Protein AF-A0A953BVZ8-F1 (afdb_monomer)

Secondary structure (DSSP, 8-state):
---HHHHHHHH-S-HHHHHHHHHHHHHHHHHHHHHTT-S-THHHHHHHHHHHHHHHHHHHHHHHHHHHH-SSSPPTT--HHHHHHHHTSPP-SSHHHHHHHHHHTTTTTT-HHHHHHHHHHHHHHGGGSTT-TT-PSP-SHHHHS-HHHHHHHHHHHHHHHHHHHHHS--GGGTTTSPPPPGGG---GGGG-

Structure (mmCIF, N/CA/C/O backbone):
data_AF-A0A953BVZ8-F1
#
_entry.id   AF-A0A953BVZ8-F1
#
loop_
_atom_site.group_PDB
_atom_site.id
_atom_site.type_symbol
_atom_site.label_atom_id
_atom_site.label_alt_id
_atom_site.label_comp_id
_atom_site.label_asym_id
_atom_site.label_entity_id
_atom_site.label_seq_id
_atom_site.pdbx_PDB_ins_code
_atom_site.Cartn_x
_atom_site.Cartn_y
_atom_site.Cartn_z
_atom_site.occupancy
_atom_site.B_iso_or_equiv
_atom_site.auth_seq_id
_atom_site.auth_comp_id
_atom_site.auth_asym_id
_atom_site.auth_atom_id
_atom_site.pdbx_PDB_model_num
ATOM 1 N N . MET A 1 1 ? 10.481 19.816 0.528 1.00 59.91 1 MET A N 1
ATOM 2 C CA . MET A 1 1 ? 9.780 18.628 0.003 1.00 59.91 1 MET A CA 1
ATOM 3 C C . MET A 1 1 ? 9.466 17.761 1.208 1.00 59.91 1 MET A C 1
ATOM 5 O O . MET A 1 1 ? 10.375 17.563 2.003 1.00 59.91 1 MET A O 1
ATOM 9 N N . THR A 1 2 ? 8.205 17.387 1.419 1.00 76.12 2 THR A N 1
ATOM 10 C CA . THR A 1 2 ? 7.793 16.588 2.586 1.00 76.12 2 THR A CA 1
ATOM 11 C C . THR A 1 2 ? 8.310 15.160 2.430 1.00 76.12 2 THR A C 1
ATOM 13 O O . THR A 1 2 ? 8.224 14.610 1.331 1.00 76.12 2 THR A O 1
ATOM 16 N N . ALA A 1 3 ? 8.874 14.574 3.486 1.00 91.12 3 ALA A N 1
ATOM 17 C CA . ALA A 1 3 ? 9.395 13.211 3.438 1.00 91.12 3 ALA A CA 1
ATOM 18 C C . ALA A 1 3 ? 8.278 12.199 3.721 1.00 91.12 3 ALA A C 1
ATOM 20 O O . ALA A 1 3 ? 7.310 12.503 4.414 1.00 91.12 3 ALA A O 1
ATOM 21 N N . PHE A 1 4 ? 8.417 10.967 3.228 1.00 94.75 4 PHE A N 1
ATOM 22 C CA . PHE A 1 4 ? 7.456 9.896 3.525 1.00 94.75 4 PHE A CA 1
ATOM 23 C C . PHE A 1 4 ? 7.358 9.611 5.029 1.00 94.75 4 PHE A C 1
ATOM 25 O O . PHE A 1 4 ? 6.263 9.406 5.554 1.00 94.75 4 PHE A O 1
ATOM 32 N N . GLU A 1 5 ? 8.490 9.720 5.728 1.00 93.94 5 GLU A N 1
ATOM 33 C CA . GLU A 1 5 ? 8.587 9.588 7.183 1.00 93.94 5 GLU A CA 1
ATOM 34 C C . GLU A 1 5 ? 7.658 10.547 7.937 1.00 93.94 5 GLU A C 1
ATOM 36 O O . GLU A 1 5 ? 7.210 10.241 9.039 1.00 93.94 5 GLU A O 1
ATOM 41 N N . ASP A 1 6 ? 7.360 11.720 7.369 1.00 92.00 6 ASP A N 1
ATOM 42 C CA . ASP A 1 6 ? 6.465 12.690 8.003 1.00 92.00 6 ASP A CA 1
ATOM 43 C C . ASP A 1 6 ? 5.025 12.161 8.060 1.00 92.00 6 ASP A C 1
ATOM 45 O O . ASP A 1 6 ? 4.305 12.463 9.007 1.00 92.00 6 ASP A O 1
ATOM 49 N N . TYR A 1 7 ? 4.621 11.325 7.096 1.00 93.75 7 TYR A N 1
ATOM 50 C CA . TYR A 1 7 ? 3.304 10.682 7.055 1.00 93.75 7 TYR A CA 1
ATOM 51 C C . TYR A 1 7 ? 3.277 9.385 7.857 1.00 93.75 7 TYR A C 1
ATOM 53 O O . TYR A 1 7 ? 2.341 9.152 8.618 1.00 93.75 7 TYR A O 1
ATOM 61 N N . SER A 1 8 ? 4.302 8.536 7.723 1.00 94.19 8 SER A N 1
ATOM 62 C CA . SER A 1 8 ? 4.357 7.264 8.454 1.00 94.19 8 SER A CA 1
ATOM 63 C C . SER A 1 8 ? 4.373 7.487 9.967 1.00 94.19 8 SER A C 1
ATOM 65 O O . SER A 1 8 ? 3.739 6.735 10.707 1.00 94.19 8 SER A O 1
ATOM 67 N N . LYS A 1 9 ? 5.008 8.573 10.431 1.00 92.12 9 LYS A N 1
ATOM 68 C CA . LYS A 1 9 ? 4.937 9.024 11.822 1.00 92.12 9 LYS A CA 1
ATOM 69 C C . LYS A 1 9 ? 3.487 9.141 12.287 1.00 92.12 9 LYS A C 1
ATOM 71 O O . LYS A 1 9 ? 3.209 8.580 13.339 1.00 92.12 9 LYS A O 1
ATOM 76 N N . VAL A 1 10 ? 2.609 9.789 11.516 1.00 91.31 10 VAL A N 1
ATOM 77 C CA . VAL A 1 10 ? 1.213 10.111 11.887 1.00 91.31 10 VAL A CA 1
ATOM 78 C C . VAL A 1 10 ? 0.366 8.873 12.186 1.00 91.31 10 VAL A C 1
ATOM 80 O O . VAL A 1 10 ? -0.510 8.925 13.047 1.00 91.31 10 VAL A O 1
ATOM 83 N N . ILE A 1 11 ? 0.600 7.774 11.466 1.00 91.25 11 ILE A N 1
ATOM 84 C CA . ILE A 1 11 ? -0.336 6.637 11.412 1.00 91.25 11 ILE A CA 1
ATOM 85 C C . ILE A 1 11 ? 0.232 5.316 11.923 1.00 91.25 11 ILE A C 1
ATOM 87 O O . ILE A 1 11 ? -0.536 4.378 12.091 1.00 91.25 11 ILE A O 1
ATOM 91 N N . PHE A 1 12 ? 1.544 5.197 12.144 1.00 92.94 12 PHE A N 1
ATOM 92 C CA . PHE A 1 12 ? 2.114 3.979 12.723 1.00 92.94 12 PHE A CA 1
ATOM 93 C C . PHE A 1 12 ? 2.213 4.084 14.243 1.00 92.94 12 PHE A C 1
ATOM 95 O O . PHE A 1 12 ? 2.804 5.015 14.805 1.00 92.94 12 PHE A O 1
ATOM 102 N N . TRP A 1 13 ? 1.688 3.070 14.922 1.00 90.25 13 TRP A N 1
ATOM 103 C CA . TRP A 1 13 ? 1.775 2.962 16.374 1.00 90.25 13 TRP A CA 1
ATOM 104 C C . TRP A 1 13 ? 2.996 2.169 16.832 1.00 90.25 13 TRP A C 1
ATOM 106 O O . TRP A 1 13 ? 3.553 2.479 17.885 1.00 90.25 13 TRP A O 1
ATOM 116 N N . ASP A 1 14 ? 3.452 1.190 16.051 1.00 92.81 14 ASP A N 1
ATOM 117 C CA . ASP A 1 14 ? 4.711 0.495 16.315 1.00 92.81 14 ASP A CA 1
ATOM 118 C C . ASP A 1 14 ? 5.881 1.217 15.633 1.00 92.81 14 ASP A C 1
ATOM 120 O O . ASP A 1 14 ? 6.024 1.218 14.407 1.00 92.81 14 ASP A O 1
ATOM 124 N N . TYR A 1 15 ? 6.747 1.818 16.452 1.00 92.00 15 TYR A N 1
ATOM 125 C CA . TYR A 1 15 ? 7.906 2.575 15.979 1.00 92.00 15 TYR A CA 1
ATOM 126 C C . TYR A 1 15 ? 8.855 1.738 15.116 1.00 92.00 15 TYR A C 1
ATOM 128 O O . TYR A 1 15 ? 9.379 2.242 14.126 1.00 92.00 15 TYR A O 1
ATOM 136 N N . LYS A 1 16 ? 9.061 0.455 15.439 1.00 95.94 16 LYS A N 1
ATOM 137 C CA . LYS A 1 16 ? 10.000 -0.372 14.680 1.00 95.94 16 LYS A CA 1
ATOM 138 C C . LYS A 1 16 ? 9.419 -0.787 13.330 1.00 95.94 16 LYS A C 1
ATOM 140 O O . LYS A 1 16 ? 10.154 -0.836 12.342 1.00 95.94 16 LYS A O 1
ATOM 145 N N . ARG A 1 17 ? 8.113 -1.068 13.269 1.00 95.94 17 ARG A N 1
ATOM 146 C CA . ARG A 1 17 ? 7.408 -1.302 11.997 1.00 95.94 17 ARG A CA 1
ATOM 147 C C . ARG A 1 17 ? 7.458 -0.066 11.114 1.00 95.94 17 ARG A C 1
ATOM 149 O O . ARG A 1 17 ? 7.784 -0.210 9.940 1.00 95.94 17 ARG A O 1
ATOM 156 N N . ARG A 1 18 ? 7.230 1.120 11.686 1.00 96.44 18 ARG A N 1
ATOM 157 C CA . ARG A 1 18 ? 7.377 2.394 10.974 1.00 96.44 18 ARG A CA 1
ATOM 158 C C . ARG A 1 18 ? 8.764 2.529 10.348 1.00 96.44 18 ARG A C 1
ATOM 160 O O . ARG A 1 18 ? 8.854 2.698 9.141 1.00 96.44 18 ARG A O 1
ATOM 167 N N . ASP A 1 19 ? 9.831 2.362 11.132 1.00 97.69 19 ASP A N 1
ATOM 168 C CA . ASP A 1 19 ? 11.204 2.501 10.623 1.00 97.69 19 ASP A CA 1
ATOM 169 C C . ASP A 1 19 ? 11.496 1.514 9.474 1.00 97.69 19 ASP A C 1
ATOM 171 O O . ASP A 1 19 ? 12.166 1.849 8.496 1.00 97.69 19 ASP A O 1
ATOM 175 N N . ASN A 1 20 ? 10.971 0.285 9.561 1.00 98.44 20 ASN A N 1
ATOM 176 C CA . ASN A 1 20 ? 11.097 -0.697 8.483 1.00 98.44 20 ASN A CA 1
ATOM 177 C C . ASN A 1 20 ? 10.304 -0.281 7.230 1.00 98.44 20 ASN A C 1
ATOM 179 O O . ASN A 1 20 ? 10.765 -0.514 6.113 1.00 98.44 20 ASN A O 1
ATOM 183 N N . VAL A 1 21 ? 9.122 0.313 7.397 1.00 98.44 21 VAL A N 1
ATOM 184 C CA . VAL A 1 21 ? 8.299 0.842 6.300 1.00 98.44 21 VAL A CA 1
ATOM 185 C C . VAL A 1 21 ? 8.990 2.025 5.619 1.00 98.44 21 VAL A C 1
ATOM 187 O O . VAL A 1 21 ? 9.083 2.031 4.393 1.00 98.44 21 VAL A O 1
ATOM 190 N N . ASP A 1 22 ? 9.567 2.947 6.387 1.00 98.25 22 ASP A N 1
ATOM 191 C CA . ASP A 1 22 ? 10.332 4.089 5.872 1.00 98.25 22 ASP A CA 1
ATOM 192 C C . ASP A 1 22 ? 11.558 3.632 5.069 1.00 98.25 22 ASP A C 1
ATOM 194 O O . ASP A 1 22 ? 11.786 4.082 3.944 1.00 98.25 22 ASP A O 1
ATOM 198 N N . TYR A 1 23 ? 12.305 2.654 5.593 1.00 98.44 23 TYR A N 1
ATOM 199 C CA . TYR A 1 23 ? 13.431 2.046 4.883 1.00 98.44 23 TYR A CA 1
ATOM 200 C C . TYR A 1 23 ? 13.007 1.405 3.550 1.00 98.44 23 TYR A C 1
ATOM 202 O O . TYR A 1 23 ? 13.654 1.601 2.521 1.00 98.44 23 TYR A O 1
ATOM 210 N N . ASN A 1 24 ? 11.895 0.666 3.540 1.00 98.69 24 ASN A N 1
ATOM 211 C CA . ASN A 1 24 ? 11.367 0.052 2.319 1.00 98.69 24 ASN A CA 1
ATOM 212 C C . ASN A 1 24 ? 10.874 1.097 1.308 1.00 98.69 24 ASN A C 1
ATOM 214 O O . ASN A 1 24 ? 11.085 0.936 0.104 1.00 98.69 24 ASN A O 1
ATOM 218 N N . PHE A 1 25 ? 10.281 2.197 1.774 1.00 98.56 25 PHE A N 1
ATOM 219 C CA . PHE A 1 25 ? 9.922 3.313 0.904 1.00 98.56 25 PHE A CA 1
ATOM 220 C C . PHE A 1 25 ? 11.163 3.964 0.284 1.00 98.56 25 PHE A C 1
ATOM 222 O O . PHE A 1 25 ? 11.189 4.214 -0.920 1.00 98.56 25 PHE A O 1
ATOM 229 N N . LYS A 1 26 ? 12.245 4.130 1.057 1.00 98.44 26 LYS A N 1
ATOM 230 C CA . LYS A 1 26 ? 13.531 4.610 0.531 1.00 98.44 26 LYS A CA 1
ATOM 231 C C . LYS A 1 26 ? 14.073 3.711 -0.582 1.00 98.44 26 LYS A C 1
ATOM 233 O O . LYS A 1 26 ? 14.590 4.218 -1.576 1.00 98.44 26 LYS A O 1
ATOM 238 N N . ILE A 1 27 ? 13.932 2.389 -0.454 1.00 98.44 27 ILE A N 1
ATOM 239 C CA . ILE A 1 27 ? 14.314 1.446 -1.517 1.00 98.44 27 ILE A CA 1
ATOM 240 C C . ILE A 1 27 ? 13.500 1.706 -2.795 1.00 98.44 27 ILE A C 1
ATOM 242 O O . ILE A 1 27 ? 14.080 1.736 -3.881 1.00 98.44 27 ILE A O 1
ATOM 246 N N . ILE A 1 28 ? 12.190 1.959 -2.687 1.00 98.25 28 ILE A N 1
ATOM 247 C CA . ILE A 1 28 ? 11.345 2.329 -3.838 1.00 98.25 28 ILE A CA 1
ATOM 248 C C . ILE A 1 28 ? 11.848 3.618 -4.498 1.00 98.25 28 ILE A C 1
ATOM 250 O O . ILE A 1 28 ? 12.010 3.645 -5.718 1.00 98.25 28 ILE A O 1
ATOM 254 N N . GLU A 1 29 ? 12.135 4.662 -3.716 1.00 97.50 29 GLU A N 1
ATOM 255 C CA . GLU A 1 29 ? 12.665 5.927 -4.241 1.00 97.50 29 GLU A CA 1
ATOM 256 C C . GLU A 1 29 ? 13.978 5.720 -5.006 1.00 97.50 29 GLU A C 1
ATOM 258 O O . GLU A 1 29 ? 14.134 6.221 -6.120 1.00 97.50 29 GLU A O 1
ATOM 263 N N . VAL A 1 30 ? 14.910 4.950 -4.432 1.00 97.12 30 VAL A N 1
ATOM 264 C CA . VAL A 1 30 ? 16.203 4.646 -5.060 1.00 97.12 30 VAL A CA 1
ATOM 265 C C . VAL A 1 30 ? 16.007 3.858 -6.352 1.00 97.12 30 VAL A C 1
ATOM 267 O O . VAL A 1 30 ? 16.608 4.202 -7.368 1.00 97.12 30 VAL A O 1
ATOM 270 N N . MET A 1 31 ? 15.160 2.827 -6.353 1.00 97.44 31 MET A N 1
ATOM 271 C CA . MET A 1 31 ? 14.872 2.050 -7.560 1.00 97.44 31 MET A CA 1
ATOM 272 C C . MET A 1 31 ? 14.290 2.930 -8.667 1.00 97.44 31 MET A C 1
ATOM 274 O O . MET A 1 31 ? 14.773 2.880 -9.795 1.00 97.44 31 MET A O 1
ATOM 278 N N . ILE A 1 32 ? 13.308 3.775 -8.345 1.00 96.69 32 ILE A N 1
ATOM 279 C CA . ILE A 1 32 ? 12.665 4.647 -9.331 1.00 96.69 32 ILE A CA 1
ATOM 280 C C . ILE A 1 32 ? 13.634 5.688 -9.893 1.00 96.69 32 ILE A C 1
ATOM 282 O O . ILE A 1 32 ? 13.664 5.891 -11.105 1.00 96.69 32 ILE A O 1
ATOM 286 N N . ALA A 1 33 ? 14.477 6.292 -9.054 1.00 95.06 33 ALA A N 1
ATOM 287 C CA . ALA A 1 33 ? 15.477 7.256 -9.511 1.00 95.06 33 ALA A CA 1
ATOM 288 C C . ALA A 1 33 ? 16.471 6.659 -10.529 1.00 95.06 33 ALA A C 1
ATOM 290 O O . ALA A 1 33 ? 16.999 7.385 -11.367 1.00 95.06 33 ALA A O 1
ATOM 291 N N . ASN A 1 34 ? 16.706 5.343 -10.483 1.00 95.19 34 ASN A N 1
ATOM 292 C CA . ASN A 1 34 ? 17.643 4.651 -11.370 1.00 95.19 34 ASN A CA 1
ATOM 293 C C . ASN A 1 34 ? 16.990 4.045 -12.627 1.00 95.19 34 ASN A C 1
ATOM 295 O O . ASN A 1 34 ? 17.710 3.592 -13.516 1.00 95.19 34 ASN A O 1
ATOM 299 N N . ILE A 1 35 ? 15.656 4.069 -12.754 1.00 94.81 35 ILE A N 1
ATOM 300 C CA . ILE A 1 35 ? 14.945 3.481 -13.905 1.00 94.81 35 ILE A CA 1
ATOM 301 C C . ILE A 1 35 ? 15.327 4.150 -15.233 1.00 94.81 35 ILE A C 1
ATOM 303 O O . ILE A 1 35 ? 15.477 3.464 -16.240 1.00 94.81 35 ILE A O 1
ATOM 307 N N . HIS A 1 36 ? 15.527 5.470 -15.250 1.00 87.25 36 HIS A N 1
ATOM 308 C CA . HIS A 1 36 ? 15.863 6.205 -16.481 1.00 87.25 36 HIS A CA 1
ATOM 309 C C . HIS A 1 36 ? 17.308 5.982 -16.956 1.00 87.25 36 HIS A C 1
ATOM 311 O O . HIS A 1 36 ? 17.635 6.301 -18.094 1.00 87.25 36 HIS A O 1
ATOM 317 N N . GLY A 1 37 ? 18.178 5.443 -16.095 1.00 88.75 37 GLY A N 1
ATOM 318 C CA . GLY A 1 37 ? 19.587 5.180 -16.403 1.00 88.75 37 GLY A CA 1
ATOM 319 C C . GLY A 1 37 ? 19.872 3.769 -16.922 1.00 88.75 37 GLY A C 1
ATOM 320 O O . GLY A 1 37 ? 21.025 3.459 -17.215 1.00 88.75 37 GLY A O 1
ATOM 321 N N . THR A 1 38 ? 18.858 2.906 -17.017 1.00 92.69 38 THR A N 1
ATOM 322 C CA . THR A 1 38 ? 19.005 1.511 -17.454 1.00 92.69 38 THR A CA 1
ATOM 323 C C . THR A 1 38 ? 18.386 1.276 -18.831 1.00 92.69 38 THR A C 1
ATOM 325 O O . THR A 1 38 ? 17.385 1.890 -19.194 1.00 92.69 38 THR A O 1
ATOM 328 N N . SER A 1 39 ? 18.953 0.340 -19.595 1.00 94.38 39 SER A N 1
ATOM 329 C CA . SER A 1 39 ? 18.343 -0.176 -20.827 1.00 94.38 39 SER A CA 1
ATOM 330 C C . SER A 1 39 ? 17.192 -1.153 -20.567 1.00 94.38 39 SER A C 1
ATOM 332 O O . SER A 1 39 ? 16.470 -1.499 -21.496 1.00 94.38 39 SER A O 1
ATOM 334 N N . GLU A 1 40 ? 17.023 -1.617 -19.324 1.00 94.50 40 GLU A N 1
ATOM 335 C CA . GLU A 1 40 ? 16.057 -2.659 -18.957 1.00 94.50 40 GLU A CA 1
ATOM 336 C C . GLU A 1 40 ? 15.186 -2.246 -17.749 1.00 94.50 40 GLU A C 1
ATOM 338 O O . GLU A 1 40 ? 15.215 -2.883 -16.688 1.00 94.50 40 GLU A O 1
ATOM 343 N N . PRO A 1 41 ? 14.392 -1.165 -17.872 1.00 94.75 41 PRO A N 1
ATOM 344 C CA . PRO A 1 41 ? 13.584 -0.628 -16.774 1.00 94.75 41 PRO A CA 1
ATOM 345 C C . PRO A 1 41 ? 12.519 -1.609 -16.258 1.00 94.75 41 PRO A C 1
ATOM 347 O O . PRO A 1 41 ? 12.122 -1.539 -15.093 1.00 94.75 41 PRO A O 1
ATOM 350 N N . GLN A 1 42 ? 12.085 -2.562 -17.089 1.00 94.62 42 GLN A N 1
ATOM 351 C CA . GLN A 1 42 ? 11.059 -3.549 -16.752 1.00 94.62 42 GLN A CA 1
ATOM 352 C C . GLN A 1 42 ? 11.404 -4.421 -15.538 1.00 94.62 42 GLN A C 1
ATOM 354 O O . GLN A 1 42 ? 10.506 -4.856 -14.816 1.00 94.62 42 GLN A O 1
ATOM 359 N N . TYR A 1 43 ? 12.691 -4.640 -15.256 1.00 95.44 43 TYR A N 1
ATOM 360 C CA . TYR A 1 43 ? 13.112 -5.477 -14.130 1.00 95.44 43 TYR A CA 1
ATOM 361 C C . TYR A 1 43 ? 12.991 -4.791 -12.767 1.00 95.44 43 TYR A C 1
ATOM 363 O O . TYR A 1 43 ? 13.046 -5.464 -11.738 1.00 95.44 43 TYR A O 1
ATOM 371 N N . TYR A 1 44 ? 12.747 -3.480 -12.737 1.00 97.00 44 TYR A N 1
ATOM 372 C CA . TYR A 1 44 ? 12.484 -2.746 -11.500 1.00 97.00 44 TYR A CA 1
ATOM 373 C C . TYR A 1 44 ? 11.015 -2.827 -11.069 1.00 97.00 44 TYR A C 1
ATOM 375 O O . TYR A 1 44 ? 10.715 -2.745 -9.876 1.00 97.00 44 TYR A O 1
ATOM 383 N N . TYR A 1 45 ? 10.083 -3.022 -12.009 1.00 97.00 45 TYR A N 1
ATOM 384 C CA . TYR A 1 45 ? 8.647 -2.919 -11.733 1.00 97.00 45 TYR A CA 1
ATOM 385 C C . TYR A 1 45 ? 8.155 -3.985 -10.753 1.00 97.00 45 TYR A C 1
ATOM 387 O O . TYR A 1 45 ? 7.422 -3.667 -9.815 1.00 97.00 45 TYR A O 1
ATOM 395 N N . LYS A 1 46 ? 8.605 -5.237 -10.910 1.00 97.31 46 LYS A N 1
ATOM 396 C CA . LYS A 1 46 ? 8.237 -6.332 -10.001 1.00 97.31 46 LYS A CA 1
ATOM 397 C C . LYS A 1 46 ? 8.689 -6.056 -8.557 1.00 97.31 46 LYS A C 1
ATOM 399 O O . LYS A 1 46 ? 7.820 -6.038 -7.685 1.00 97.31 46 LYS A O 1
ATOM 404 N N . PRO A 1 47 ? 9.980 -5.790 -8.270 1.00 97.81 47 PRO A N 1
ATOM 405 C CA . PRO A 1 47 ? 10.419 -5.400 -6.930 1.00 97.81 47 PRO A CA 1
ATOM 406 C C . PRO A 1 47 ? 9.641 -4.218 -6.342 1.00 97.81 47 PRO A C 1
ATOM 408 O O . PRO A 1 47 ? 9.198 -4.303 -5.199 1.00 97.81 47 PRO A O 1
ATOM 411 N N . ILE A 1 48 ? 9.412 -3.150 -7.117 1.00 98.31 48 ILE A N 1
ATOM 412 C CA . ILE A 1 48 ? 8.670 -1.973 -6.642 1.00 98.31 48 ILE A CA 1
ATOM 413 C C . ILE A 1 48 ? 7.252 -2.359 -6.203 1.00 98.31 48 ILE A C 1
ATOM 415 O O . ILE A 1 48 ? 6.852 -2.041 -5.083 1.00 98.31 48 ILE A O 1
ATOM 419 N N . ILE A 1 49 ? 6.500 -3.079 -7.043 1.00 98.25 49 ILE A N 1
ATOM 420 C CA . ILE A 1 49 ? 5.120 -3.487 -6.732 1.00 98.25 49 ILE A CA 1
ATOM 421 C C . ILE A 1 49 ? 5.085 -4.385 -5.489 1.00 98.25 49 ILE A C 1
ATOM 423 O O . ILE A 1 49 ? 4.219 -4.208 -4.629 1.00 98.25 49 ILE A O 1
ATOM 427 N N . LEU A 1 50 ? 6.035 -5.318 -5.357 1.00 98.31 50 LEU A N 1
ATOM 428 C CA . LEU A 1 50 ? 6.133 -6.193 -4.187 1.00 98.31 50 LEU A CA 1
ATOM 429 C C . LEU A 1 50 ? 6.379 -5.393 -2.902 1.00 98.31 50 LEU A C 1
ATOM 431 O O . LEU A 1 50 ? 5.686 -5.621 -1.908 1.00 98.31 50 LEU A O 1
ATOM 435 N N . ILE A 1 51 ? 7.293 -4.423 -2.921 1.00 98.56 51 ILE A N 1
ATOM 436 C CA . ILE A 1 51 ? 7.585 -3.599 -1.743 1.00 98.56 51 ILE A CA 1
ATOM 437 C C . ILE A 1 51 ? 6.391 -2.699 -1.400 1.00 98.56 51 ILE A C 1
ATOM 439 O O . ILE A 1 51 ? 5.965 -2.696 -0.247 1.00 98.56 51 ILE A O 1
ATOM 443 N N . ILE A 1 52 ? 5.776 -2.024 -2.381 1.00 98.56 52 ILE A N 1
ATOM 444 C CA . ILE A 1 52 ? 4.573 -1.201 -2.147 1.00 98.56 52 ILE A CA 1
ATOM 445 C C . ILE A 1 52 ? 3.457 -2.048 -1.522 1.00 98.56 52 ILE A C 1
ATOM 447 O O . ILE A 1 52 ? 2.879 -1.667 -0.506 1.00 98.56 52 ILE A O 1
ATOM 451 N N . SER A 1 53 ? 3.183 -3.231 -2.081 1.00 98.06 53 SER A N 1
ATOM 452 C CA . SER A 1 53 ? 2.145 -4.126 -1.556 1.00 98.06 53 SER A CA 1
ATOM 453 C C . SER A 1 53 ? 2.428 -4.600 -0.125 1.00 98.06 53 SER A C 1
ATOM 455 O O . SER A 1 53 ? 1.499 -4.770 0.664 1.00 98.06 53 SER A O 1
ATOM 457 N N . SER A 1 54 ? 3.706 -4.766 0.229 1.00 98.00 54 SER A N 1
ATOM 458 C CA . SER A 1 54 ? 4.139 -5.145 1.577 1.00 98.00 54 SER A CA 1
ATOM 459 C C . SER A 1 54 ? 3.993 -3.986 2.564 1.00 98.00 54 SER A C 1
ATOM 461 O O . SER A 1 54 ? 3.590 -4.205 3.703 1.00 98.00 54 SER A O 1
ATOM 463 N N . ILE A 1 55 ? 4.243 -2.746 2.127 1.00 98.50 55 ILE A N 1
ATOM 464 C CA . ILE A 1 55 ? 3.979 -1.544 2.930 1.00 98.50 55 ILE A CA 1
ATOM 465 C C . ILE A 1 55 ? 2.476 -1.402 3.203 1.00 98.50 55 ILE A C 1
ATOM 467 O O . ILE A 1 55 ? 2.096 -1.172 4.349 1.00 98.50 55 ILE A O 1
ATOM 471 N N . ILE A 1 56 ? 1.619 -1.590 2.190 1.00 98.25 56 ILE A N 1
ATOM 472 C CA . ILE A 1 56 ? 0.157 -1.562 2.371 1.00 98.25 56 ILE A CA 1
ATOM 473 C C . ILE A 1 56 ? -0.277 -2.639 3.375 1.00 98.25 56 ILE A C 1
ATOM 475 O O . ILE A 1 56 ? -1.033 -2.346 4.296 1.00 98.25 56 ILE A O 1
ATOM 479 N N . GLU A 1 57 ? 0.219 -3.873 3.237 1.00 97.56 57 GLU A N 1
ATOM 480 C CA . GLU A 1 57 ? -0.084 -4.948 4.189 1.00 97.56 57 GLU A CA 1
ATOM 481 C C . GLU A 1 57 ? 0.355 -4.599 5.613 1.00 97.56 57 GLU A C 1
ATOM 483 O O . GLU A 1 57 ? -0.426 -4.765 6.550 1.00 97.56 57 GLU A O 1
ATOM 488 N N . CYS A 1 58 ? 1.571 -4.074 5.775 1.00 97.38 58 CYS A N 1
ATOM 489 C CA . CYS A 1 58 ? 2.106 -3.688 7.075 1.00 97.38 58 CYS A CA 1
ATOM 490 C C . CYS A 1 58 ? 1.288 -2.565 7.723 1.00 97.38 58 CYS A C 1
ATOM 492 O O . CYS A 1 58 ? 1.012 -2.643 8.916 1.00 97.38 58 CYS A O 1
ATOM 494 N N . LEU A 1 59 ? 0.854 -1.570 6.945 1.00 97.00 59 LEU A N 1
ATOM 495 C CA . LEU A 1 59 ? -0.003 -0.488 7.427 1.00 97.00 59 LEU A CA 1
ATOM 496 C C . LEU A 1 59 ? -1.345 -1.017 7.950 1.00 97.00 59 LEU A C 1
ATOM 498 O O . LEU A 1 59 ? -1.741 -0.696 9.070 1.00 97.00 59 LEU A O 1
ATOM 502 N N . LEU A 1 60 ? -2.040 -1.847 7.163 1.00 96.19 60 LEU A N 1
ATOM 503 C CA . LEU A 1 60 ? -3.333 -2.401 7.579 1.00 96.19 60 LEU A CA 1
ATOM 504 C C . LEU A 1 60 ? -3.185 -3.319 8.797 1.00 96.19 60 LEU A C 1
ATOM 506 O O . LEU A 1 60 ? -4.020 -3.281 9.701 1.00 96.19 60 LEU A O 1
ATOM 510 N N . TYR A 1 61 ? -2.110 -4.110 8.845 1.00 95.50 61 TYR A N 1
ATOM 511 C CA . TYR A 1 61 ? -1.782 -4.926 10.009 1.00 95.50 61 TYR A CA 1
ATOM 512 C C . TYR A 1 61 ? -1.518 -4.074 11.250 1.00 95.50 61 TYR A C 1
ATOM 514 O O . TYR A 1 61 ? -2.081 -4.371 12.298 1.00 95.50 61 TYR A O 1
ATOM 522 N N . ASP A 1 62 ? -0.682 -3.034 11.155 1.00 94.69 62 ASP A N 1
ATOM 523 C CA . ASP A 1 62 ? -0.337 -2.176 12.293 1.00 94.69 62 ASP A CA 1
ATOM 524 C C . ASP A 1 62 ? -1.585 -1.546 12.905 1.00 94.69 62 ASP A C 1
ATOM 526 O O . ASP A 1 62 ? -1.798 -1.637 14.115 1.00 94.69 62 ASP A O 1
ATOM 530 N N . PHE A 1 63 ? -2.452 -1.012 12.046 1.00 93.69 63 PHE A N 1
ATOM 531 C CA . PHE A 1 63 ? -3.711 -0.404 12.444 1.00 93.69 63 PHE A CA 1
ATOM 532 C C . PHE A 1 63 ? -4.663 -1.397 13.119 1.00 93.69 63 PHE A C 1
ATOM 534 O O . PHE A 1 63 ? -5.128 -1.159 14.235 1.00 93.69 63 PHE A O 1
ATOM 541 N N . LEU A 1 64 ? -4.930 -2.540 12.480 1.00 92.94 64 LEU A N 1
ATOM 542 C CA . LEU A 1 64 ? -5.831 -3.550 13.039 1.00 92.94 64 LEU A CA 1
ATOM 543 C C . LEU A 1 64 ? -5.272 -4.151 14.327 1.00 92.94 64 LEU A C 1
ATOM 545 O O . LEU A 1 64 ? -6.014 -4.351 15.286 1.00 92.94 64 LEU A O 1
ATOM 549 N N . LYS A 1 65 ? -3.957 -4.378 14.383 1.00 91.69 65 LYS A N 1
ATOM 550 C CA . LYS A 1 65 ? -3.278 -4.828 15.595 1.00 91.69 65 LYS A CA 1
ATOM 551 C C . LYS A 1 65 ? -3.432 -3.828 16.724 1.00 91.69 65 LYS A C 1
ATOM 553 O O . LYS A 1 65 ? -3.696 -4.231 17.851 1.00 91.69 65 LYS A O 1
ATOM 558 N N . LYS A 1 66 ? -3.331 -2.534 16.428 1.00 89.50 66 LYS A N 1
ATOM 559 C CA . LYS A 1 66 ? -3.530 -1.501 17.435 1.00 89.50 66 LYS A CA 1
ATOM 560 C C . LYS A 1 66 ? -4.944 -1.520 18.005 1.00 89.50 66 LYS A C 1
ATOM 562 O O . LYS A 1 66 ? -5.078 -1.431 19.219 1.00 89.50 66 LYS A O 1
ATOM 567 N N . ILE A 1 67 ? -5.973 -1.679 17.171 1.00 89.31 67 ILE A N 1
ATOM 568 C CA . ILE A 1 67 ? -7.364 -1.812 17.637 1.00 89.31 67 ILE A CA 1
ATOM 569 C C . ILE A 1 67 ? -7.520 -3.074 18.497 1.00 89.31 67 ILE A C 1
ATOM 571 O O . ILE A 1 67 ? -8.079 -3.010 19.593 1.00 89.31 67 ILE A O 1
ATOM 575 N N . HIS A 1 68 ? -6.965 -4.193 18.025 1.00 85.75 68 HIS A N 1
ATOM 576 C CA . HIS A 1 68 ? -7.035 -5.495 18.682 1.00 85.75 68 HIS A CA 1
ATOM 577 C C . HIS A 1 68 ? -6.365 -5.512 20.066 1.00 85.75 68 HIS A C 1
ATOM 579 O O . HIS A 1 68 ? -6.918 -6.042 21.024 1.00 85.75 68 HIS A O 1
ATOM 585 N N . GLU A 1 69 ? -5.187 -4.902 20.203 1.00 84.75 69 GLU A N 1
ATOM 586 C CA . GLU A 1 69 ? -4.417 -4.889 21.455 1.00 84.75 69 GLU A CA 1
ATOM 587 C C . GLU A 1 69 ? -4.866 -3.788 22.436 1.00 84.75 69 GLU A C 1
ATOM 589 O O . GLU A 1 69 ? -4.420 -3.752 23.589 1.00 84.75 69 GLU A O 1
ATOM 594 N N . HIS A 1 70 ? -5.722 -2.855 22.010 1.00 68.94 70 HIS A N 1
ATOM 595 C CA . HIS A 1 70 ? -5.973 -1.644 22.781 1.00 68.94 70 HIS A CA 1
ATOM 596 C C . HIS A 1 70 ? -6.928 -1.800 23.963 1.00 68.94 70 HIS A C 1
ATOM 598 O O . HIS A 1 70 ? -8.028 -2.314 23.837 1.00 68.94 70 HIS A O 1
ATOM 604 N N . ARG A 1 71 ? -6.560 -1.215 25.111 1.00 59.75 71 ARG A N 1
ATOM 605 C CA . ARG A 1 71 ? -7.460 -1.063 26.272 1.00 59.75 71 ARG A CA 1
ATOM 606 C C . ARG A 1 71 ? -7.664 0.380 26.757 1.00 59.75 71 ARG A C 1
ATOM 608 O O . ARG A 1 71 ? -8.558 0.602 27.565 1.00 59.75 71 ARG A O 1
ATOM 615 N N . TYR A 1 72 ? -6.860 1.352 26.294 1.00 61.41 72 TYR A N 1
ATOM 616 C CA . TYR A 1 72 ? -6.777 2.684 26.929 1.00 61.41 72 TYR A CA 1
ATOM 617 C C . TYR A 1 72 ? -6.776 3.898 25.978 1.00 61.41 72 TYR A C 1
ATOM 619 O O . TYR A 1 72 ? -7.536 4.832 26.231 1.00 61.41 72 TYR A O 1
ATOM 627 N N . GLU A 1 73 ? -5.968 3.936 24.906 1.00 69.38 73 GLU A N 1
ATOM 628 C CA . GLU A 1 73 ? -6.024 5.069 23.958 1.00 69.38 73 GLU A CA 1
ATOM 629 C C . GLU A 1 73 ? -7.160 4.859 22.956 1.00 69.38 73 GLU A C 1
ATOM 631 O O . GLU A 1 73 ? -7.346 3.766 22.420 1.00 69.38 73 GLU A O 1
ATOM 636 N N . LYS A 1 74 ? -7.932 5.918 22.707 1.00 73.56 74 LYS A N 1
ATOM 637 C CA . LYS A 1 74 ? -9.008 5.887 21.718 1.00 73.56 74 LYS A CA 1
ATOM 638 C C . LYS A 1 74 ? -8.417 6.022 20.322 1.00 73.56 74 LYS A C 1
ATOM 640 O O . LYS A 1 74 ? -7.717 6.995 20.044 1.00 73.56 74 LYS A O 1
ATOM 645 N N . VAL A 1 75 ? -8.756 5.086 19.442 1.00 83.56 75 VAL A N 1
ATOM 646 C CA . VAL A 1 75 ? -8.555 5.260 18.003 1.00 83.56 75 VAL A CA 1
ATOM 647 C C . VAL A 1 75 ? -9.582 6.293 17.523 1.00 83.56 75 VAL A C 1
ATOM 649 O O . VAL A 1 75 ? -10.773 6.110 17.788 1.00 83.56 75 VAL A O 1
ATOM 652 N N . PRO A 1 76 ? -9.167 7.405 16.889 1.00 83.69 76 PRO A N 1
ATOM 653 C CA . PRO A 1 76 ? -10.110 8.415 16.420 1.00 83.69 76 PRO A CA 1
ATOM 654 C C . PRO A 1 76 ? -11.119 7.829 15.428 1.00 83.69 76 PRO A C 1
ATOM 656 O O . PRO A 1 76 ? -10.807 6.886 14.711 1.00 83.69 76 PRO A O 1
ATOM 659 N N . ASN A 1 77 ? -12.317 8.410 15.353 1.00 85.19 77 ASN A N 1
ATOM 660 C CA . ASN A 1 77 ? -13.323 8.074 14.336 1.00 85.19 77 ASN A CA 1
ATOM 661 C C . ASN A 1 77 ? -13.770 6.594 14.279 1.00 85.19 77 ASN A C 1
ATOM 663 O O . ASN A 1 77 ? -14.285 6.164 13.247 1.00 85.19 77 ASN A O 1
ATOM 667 N N . LEU A 1 78 ? -13.604 5.841 15.372 1.00 85.81 78 LEU A N 1
ATOM 668 C CA . LEU A 1 78 ? -14.245 4.544 15.610 1.00 85.81 78 LEU A CA 1
ATOM 669 C C . LEU A 1 78 ? -15.116 4.631 16.863 1.00 85.81 78 LEU A C 1
ATOM 671 O O . LEU A 1 78 ? -14.717 5.245 17.860 1.00 85.81 78 LEU A O 1
ATOM 675 N N . ASP A 1 79 ? -16.305 4.037 16.809 1.00 84.94 79 ASP A N 1
ATOM 676 C CA . ASP A 1 79 ? -17.152 3.899 17.987 1.00 84.94 79 ASP A CA 1
ATOM 677 C C . ASP A 1 79 ? -16.729 2.692 18.843 1.00 84.94 79 ASP A C 1
ATOM 679 O O . ASP A 1 79 ? -15.800 1.950 18.515 1.00 84.94 79 ASP A O 1
ATOM 683 N N . LYS A 1 80 ? -17.353 2.544 20.015 1.00 83.94 80 LYS A N 1
ATOM 684 C CA . LYS A 1 80 ? -17.000 1.467 20.947 1.00 83.94 80 LYS A CA 1
ATOM 685 C C . LYS A 1 80 ? -17.401 0.092 20.422 1.00 83.94 80 LYS A C 1
ATOM 687 O O . LYS A 1 80 ? -16.650 -0.852 20.638 1.00 83.94 80 LYS A O 1
ATOM 692 N N . ASP A 1 81 ? -18.537 -0.001 19.741 1.00 85.56 81 ASP A N 1
ATOM 693 C CA . ASP A 1 81 ? -19.097 -1.269 19.282 1.00 85.56 81 ASP A CA 1
ATOM 694 C C . ASP A 1 81 ? -18.221 -1.856 18.161 1.00 85.56 81 ASP A C 1
ATOM 696 O O . ASP A 1 81 ? -17.904 -3.047 18.176 1.00 85.56 81 ASP A O 1
ATOM 700 N N . ASP A 1 82 ? -17.730 -1.011 17.249 1.00 86.31 82 ASP A N 1
ATOM 701 C CA . ASP A 1 82 ? -16.757 -1.376 16.218 1.00 86.31 82 ASP A CA 1
ATOM 702 C C . ASP A 1 82 ? -15.422 -1.823 16.827 1.00 86.31 82 ASP A C 1
ATOM 704 O O . ASP A 1 82 ? -14.848 -2.829 16.398 1.00 86.31 82 ASP A O 1
ATOM 708 N N . ILE A 1 83 ? -14.922 -1.111 17.845 1.00 86.31 83 ILE A N 1
ATOM 709 C CA . ILE A 1 83 ? -13.682 -1.482 18.544 1.00 86.31 83 ILE A CA 1
ATOM 710 C C . ILE A 1 83 ? -13.840 -2.846 19.223 1.00 86.31 83 ILE A C 1
ATOM 712 O O . ILE A 1 83 ? -12.997 -3.721 19.025 1.00 86.31 83 ILE A O 1
ATOM 716 N N . GLU A 1 84 ? -14.915 -3.053 19.986 1.00 87.81 84 GLU A N 1
ATOM 717 C CA . GLU A 1 84 ? -15.192 -4.323 20.666 1.00 87.81 84 GLU A CA 1
ATOM 718 C C . GLU A 1 84 ? -15.345 -5.471 19.660 1.00 87.81 84 GLU A C 1
ATOM 720 O O . GLU A 1 84 ? -14.805 -6.563 19.860 1.00 87.81 84 GLU A O 1
ATOM 725 N N . ALA A 1 85 ? -16.017 -5.234 18.532 1.00 87.38 85 ALA A N 1
ATOM 726 C CA . ALA A 1 85 ? -16.146 -6.229 17.478 1.00 87.38 85 ALA A CA 1
ATOM 727 C C . ALA A 1 85 ? -14.788 -6.588 16.852 1.00 87.38 85 ALA A C 1
ATOM 729 O O . ALA A 1 85 ? -14.515 -7.770 16.646 1.00 87.38 85 ALA A O 1
ATOM 730 N N . LEU A 1 86 ? -13.930 -5.601 16.575 1.00 87.75 86 LEU A N 1
ATOM 731 C CA . LEU A 1 86 ? -12.597 -5.799 15.991 1.00 87.75 86 LEU A CA 1
ATOM 732 C C . LEU A 1 86 ? -11.610 -6.469 16.963 1.00 87.75 86 LEU A C 1
ATOM 734 O O . LEU A 1 86 ? -10.757 -7.245 16.530 1.00 87.75 86 LEU A O 1
ATOM 738 N N . GLN A 1 87 ? -11.741 -6.229 18.269 1.00 87.81 87 GLN A N 1
ATOM 739 C CA . GLN A 1 87 ? -10.921 -6.873 19.305 1.00 87.81 87 GLN A CA 1
ATOM 740 C C . GLN A 1 87 ? -11.131 -8.380 19.397 1.00 87.81 87 GLN A C 1
ATOM 742 O O . GLN A 1 87 ? -10.209 -9.115 19.737 1.00 87.81 87 GLN A O 1
ATOM 747 N N . ASN A 1 88 ? -12.325 -8.849 19.048 1.00 86.19 88 ASN A N 1
ATOM 748 C CA . ASN A 1 88 ? -12.665 -10.267 19.083 1.00 86.19 88 ASN A CA 1
ATOM 749 C C . ASN A 1 88 ? -12.303 -11.017 17.787 1.00 86.19 88 ASN A C 1
ATOM 751 O O . ASN A 1 88 ? -12.613 -12.201 17.660 1.00 86.19 88 ASN A O 1
ATOM 755 N N . ILE A 1 89 ? -11.677 -10.352 16.810 1.00 87.19 89 ILE A N 1
ATOM 756 C CA . ILE A 1 89 ? -11.263 -10.973 15.546 1.00 87.19 89 ILE A CA 1
ATOM 757 C C . ILE A 1 89 ? -9.819 -11.454 15.642 1.00 87.19 89 ILE A C 1
ATOM 759 O O . ILE A 1 89 ? -8.930 -10.702 16.040 1.00 87.19 89 ILE A O 1
ATOM 763 N N . ASP A 1 90 ? -9.572 -12.675 15.169 1.00 87.38 90 ASP A N 1
ATOM 764 C CA . ASP A 1 90 ? -8.219 -13.167 14.928 1.00 87.38 90 ASP A CA 1
ATOM 765 C C . ASP A 1 90 ? -7.559 -12.383 13.788 1.00 87.38 90 ASP A C 1
ATOM 767 O O . ASP A 1 90 ? -8.034 -12.380 12.645 1.00 87.38 90 ASP A O 1
ATOM 771 N N . LEU A 1 91 ? -6.432 -11.732 14.085 1.00 87.19 91 LEU A N 1
ATOM 772 C CA . LEU A 1 91 ? -5.682 -11.001 13.070 1.00 87.19 91 LEU A CA 1
ATOM 773 C C . LEU A 1 91 ? -5.141 -11.972 12.012 1.00 87.19 91 LEU A C 1
ATOM 775 O O . LEU A 1 91 ? -4.405 -12.907 12.343 1.00 87.19 91 LEU A O 1
ATOM 779 N N . PRO A 1 92 ? -5.464 -11.762 10.725 1.00 88.94 92 PRO A N 1
ATOM 780 C CA . PRO A 1 92 ? -5.010 -12.654 9.676 1.00 88.94 92 PRO A CA 1
ATOM 781 C C . PRO A 1 92 ? -3.534 -12.404 9.332 1.00 88.94 92 PRO A C 1
ATOM 783 O O . PRO A 1 92 ? -2.888 -11.494 9.841 1.00 88.94 92 PRO A O 1
ATOM 786 N N . ASN A 1 93 ? -3.000 -13.204 8.408 1.00 86.25 93 ASN A N 1
ATOM 787 C CA . ASN A 1 93 ? -1.628 -13.091 7.899 1.00 86.25 93 ASN A CA 1
ATOM 788 C C . ASN A 1 93 ? -1.563 -12.860 6.375 1.00 86.25 9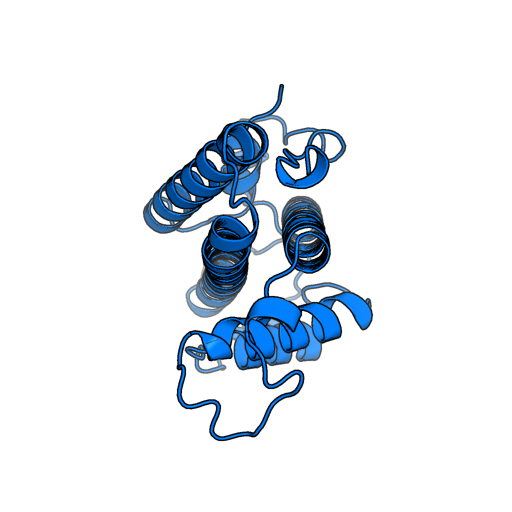3 ASN A C 1
ATOM 790 O O . ASN A 1 93 ? -0.556 -13.174 5.743 1.00 86.25 93 ASN A O 1
ATOM 794 N N . LYS A 1 94 ? -2.655 -12.380 5.764 1.00 88.62 94 LYS A N 1
ATOM 795 C CA . LYS A 1 94 ? -2.773 -12.165 4.311 1.00 88.62 94 LYS A CA 1
ATOM 796 C C . LYS A 1 94 ? -3.445 -10.829 4.013 1.00 88.62 94 LYS A C 1
ATOM 798 O O . LYS A 1 94 ? -4.543 -10.588 4.508 1.00 88.62 94 LYS A O 1
ATOM 803 N N . LEU A 1 95 ? -2.865 -10.040 3.103 1.00 91.62 95 LEU A N 1
ATOM 804 C CA . LEU A 1 95 ? -3.4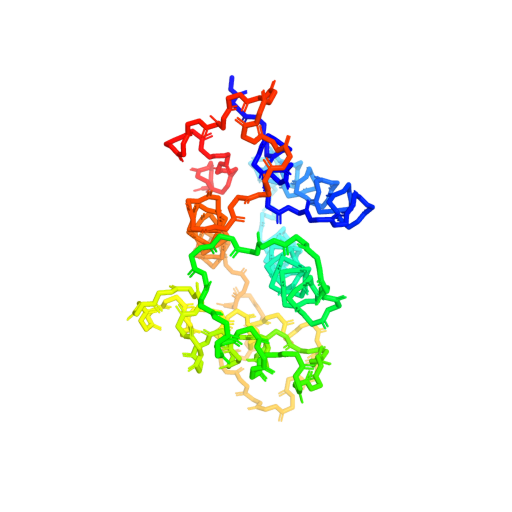36 -8.776 2.603 1.00 91.62 95 LEU A CA 1
ATOM 805 C C . LEU A 1 95 ? -4.916 -8.854 2.212 1.00 91.62 95 LEU A C 1
ATOM 807 O O . LEU A 1 95 ? -5.673 -7.948 2.542 1.00 91.62 95 LEU A O 1
ATOM 811 N N . THR A 1 96 ? -5.341 -9.930 1.541 1.00 91.88 96 THR A N 1
ATOM 812 C CA . THR A 1 96 ? -6.753 -10.121 1.160 1.00 91.88 96 THR A CA 1
ATOM 813 C C . THR A 1 96 ? -7.659 -10.102 2.386 1.00 91.88 96 THR A C 1
ATOM 815 O O . THR A 1 96 ? -8.673 -9.420 2.398 1.00 91.88 96 THR A O 1
ATOM 818 N N . ASN A 1 97 ? -7.243 -10.778 3.455 1.00 92.50 97 ASN A N 1
ATOM 819 C CA . ASN A 1 97 ? -8.038 -10.903 4.666 1.00 92.50 97 ASN A CA 1
ATOM 820 C C . ASN A 1 97 ? -8.025 -9.594 5.468 1.00 92.50 97 ASN A C 1
ATOM 822 O O . ASN A 1 97 ? -9.047 -9.232 6.041 1.00 92.50 97 ASN A O 1
ATOM 826 N N . PHE A 1 98 ? -6.907 -8.854 5.476 1.00 92.88 98 PHE A N 1
ATOM 827 C CA . PHE A 1 98 ? -6.895 -7.499 6.040 1.00 92.88 98 PHE A CA 1
ATOM 828 C C . PHE A 1 98 ? -7.873 -6.585 5.293 1.00 92.88 98 PHE A C 1
ATOM 830 O O . PHE A 1 98 ? -8.671 -5.900 5.927 1.00 92.88 98 PHE A O 1
ATOM 837 N N . SER A 1 99 ? -7.878 -6.629 3.956 1.00 93.12 99 SER A N 1
ATOM 838 C CA . SER A 1 99 ? -8.832 -5.870 3.142 1.00 93.12 99 SER A CA 1
ATOM 839 C C . SER A 1 99 ? -10.283 -6.248 3.433 1.00 93.12 99 SER A C 1
ATOM 841 O O . SER A 1 99 ? -11.137 -5.365 3.451 1.00 93.12 99 SER A O 1
ATOM 843 N N . ASP A 1 100 ? -10.575 -7.533 3.641 1.00 93.94 100 ASP A N 1
ATOM 844 C CA . ASP A 1 100 ? -11.932 -8.006 3.933 1.00 93.94 100 ASP A CA 1
ATOM 845 C C . ASP A 1 100 ? -12.426 -7.494 5.290 1.00 93.94 100 ASP A C 1
ATOM 847 O O . ASP A 1 100 ? -13.567 -7.044 5.399 1.00 93.94 100 ASP A O 1
ATOM 851 N N . ILE A 1 101 ? -11.555 -7.481 6.307 1.00 93.06 101 ILE A N 1
ATOM 852 C CA . ILE A 1 101 ? -11.857 -6.875 7.612 1.00 93.06 101 ILE A CA 1
ATOM 853 C C . ILE A 1 101 ? -12.099 -5.375 7.444 1.00 93.06 101 ILE A C 1
ATOM 855 O O . ILE A 1 101 ? -13.146 -4.877 7.852 1.00 93.06 101 ILE A O 1
ATOM 859 N N . CYS A 1 102 ? -11.184 -4.654 6.789 1.00 93.12 102 CYS A N 1
ATOM 860 C CA . CYS A 1 102 ? -11.347 -3.221 6.559 1.00 93.12 102 CYS A CA 1
ATOM 861 C C . CYS A 1 102 ? -12.649 -2.893 5.821 1.00 93.12 102 CYS A C 1
ATOM 863 O O . CYS A 1 102 ? -13.296 -1.908 6.162 1.00 93.12 102 CYS A O 1
ATOM 865 N N . LYS A 1 103 ? -13.055 -3.726 4.856 1.00 94.00 103 LYS A N 1
ATOM 866 C CA . LYS A 1 103 ? -14.316 -3.570 4.124 1.00 94.00 103 LYS A CA 1
ATOM 867 C C . LYS A 1 103 ? -15.531 -3.827 5.008 1.00 94.00 103 LYS A C 1
ATOM 869 O O . LYS A 1 103 ? -16.481 -3.055 4.957 1.00 94.00 103 LYS A O 1
ATOM 874 N N . LYS A 1 104 ? -15.507 -4.890 5.818 1.00 91.94 104 LYS A N 1
ATOM 875 C CA . LYS A 1 104 ? -16.613 -5.260 6.713 1.00 91.94 104 LYS A CA 1
ATOM 876 C C . LYS A 1 104 ? -16.966 -4.140 7.698 1.00 91.94 104 LYS A C 1
ATOM 878 O O . LYS A 1 104 ? -18.143 -3.954 7.978 1.00 91.94 104 LYS A O 1
ATOM 883 N N . TYR A 1 105 ? -15.961 -3.412 8.183 1.00 90.88 105 TYR A N 1
ATOM 884 C CA . TYR A 1 105 ? -16.114 -2.320 9.154 1.00 90.88 105 TYR A CA 1
ATOM 885 C C . TYR A 1 105 ? -15.940 -0.922 8.529 1.00 90.88 105 TYR A C 1
ATOM 887 O O . TYR A 1 105 ? -15.716 0.050 9.240 1.00 90.88 105 TYR A O 1
ATOM 895 N N . SER A 1 106 ? -15.979 -0.800 7.194 1.00 91.88 106 SER A N 1
ATOM 896 C CA . SER A 1 106 ? -15.812 0.472 6.463 1.00 91.88 106 SER A CA 1
ATOM 897 C C . SER A 1 106 ? -14.618 1.338 6.926 1.00 91.88 106 SER A C 1
ATOM 899 O O . SER A 1 106 ? -14.664 2.578 6.915 1.00 91.88 106 SER A O 1
ATOM 901 N N . LEU A 1 107 ? -13.509 0.694 7.306 1.00 92.62 107 LEU A N 1
ATOM 902 C CA . LEU A 1 107 ? -12.320 1.354 7.858 1.00 92.62 107 LEU A CA 1
ATO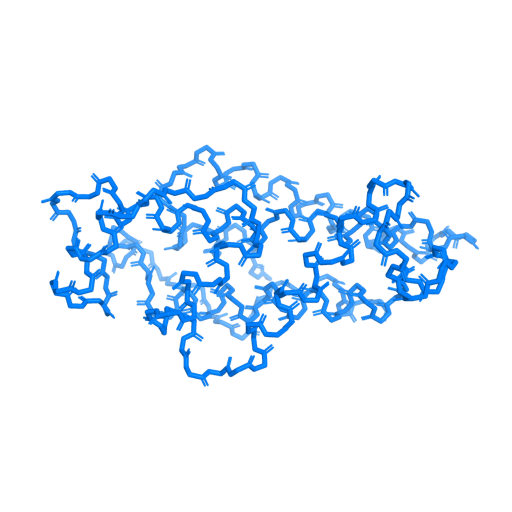M 903 C C . LEU A 1 107 ? -11.635 2.239 6.809 1.00 92.62 107 LEU A C 1
ATOM 905 O O . LEU A 1 107 ? -11.180 3.335 7.112 1.00 92.62 107 LEU A O 1
ATOM 909 N N . LEU A 1 108 ? -11.660 1.842 5.536 1.00 93.62 108 LEU A N 1
ATOM 910 C CA . LEU A 1 108 ? -11.149 2.655 4.423 1.00 93.62 108 LEU A CA 1
ATOM 911 C C . LEU A 1 108 ? -12.270 3.443 3.720 1.00 93.62 108 LEU A C 1
ATOM 913 O O . LEU A 1 108 ? -12.167 3.804 2.550 1.00 93.62 108 LEU A O 1
ATOM 917 N N . GLY A 1 109 ? -13.365 3.700 4.440 1.00 89.69 109 GLY A N 1
ATOM 918 C CA . GLY A 1 109 ? -14.552 4.377 3.929 1.00 89.69 109 GLY A CA 1
ATOM 919 C C . GLY A 1 109 ? -15.418 3.473 3.052 1.00 89.69 109 GLY A C 1
ATOM 920 O O . GLY A 1 109 ? -15.224 2.259 2.982 1.00 89.69 109 GLY A O 1
ATOM 921 N N . ASN A 1 110 ? -16.382 4.083 2.363 1.00 87.94 110 ASN A N 1
ATOM 922 C CA . ASN A 1 110 ? -17.352 3.383 1.511 1.00 87.94 110 ASN A CA 1
ATOM 923 C C . ASN A 1 110 ? -16.897 3.271 0.043 1.00 87.94 110 ASN A C 1
ATOM 925 O O . ASN A 1 110 ? -17.702 2.969 -0.836 1.00 87.94 110 ASN A O 1
ATOM 929 N N . ASN A 1 111 ? -15.619 3.536 -0.248 1.00 87.69 111 ASN A N 1
ATOM 930 C CA . ASN A 1 111 ? -15.101 3.460 -1.608 1.00 87.69 111 ASN A CA 1
ATOM 931 C C . ASN A 1 111 ? -14.769 2.005 -1.979 1.00 87.69 111 ASN A C 1
ATOM 933 O O . ASN A 1 111 ? -13.703 1.491 -1.635 1.00 87.69 111 ASN A O 1
ATOM 937 N N . GLN A 1 112 ? -15.677 1.359 -2.716 1.00 91.94 112 GLN A N 1
ATOM 938 C CA . GLN A 1 112 ? -15.500 -0.019 -3.179 1.00 91.94 112 GLN A CA 1
ATOM 939 C C . GLN A 1 112 ? -14.221 -0.207 -4.013 1.00 91.94 112 GLN A C 1
ATOM 941 O O . GLN A 1 112 ? -13.572 -1.248 -3.903 1.00 91.94 112 GLN A O 1
ATOM 946 N N . GLU A 1 113 ? -13.815 0.816 -4.767 1.00 94.19 113 GLU A N 1
ATOM 947 C CA . GLU A 1 113 ? -12.635 0.778 -5.630 1.00 94.19 113 GLU A CA 1
ATOM 948 C C . GLU A 1 113 ? -11.341 0.551 -4.835 1.00 94.19 113 GLU A C 1
ATOM 950 O O . GLU A 1 113 ? -10.479 -0.209 -5.272 1.00 94.19 113 GLU A O 1
ATOM 955 N N . ILE A 1 114 ? -11.201 1.152 -3.644 1.00 95.50 114 ILE A N 1
ATOM 956 C CA . ILE A 1 114 ? -10.008 0.961 -2.799 1.00 95.50 114 ILE A CA 1
ATOM 957 C C . ILE A 1 114 ? -9.861 -0.518 -2.437 1.00 95.50 114 ILE A C 1
ATOM 959 O O . ILE A 1 114 ? -8.786 -1.095 -2.609 1.00 95.50 114 ILE A O 1
ATOM 963 N N . TYR A 1 115 ? -10.946 -1.150 -1.989 1.00 95.94 115 TYR A N 1
ATOM 964 C CA . TYR A 1 115 ? -10.930 -2.563 -1.615 1.00 95.94 115 TYR A CA 1
ATOM 965 C C . TYR A 1 115 ? -10.639 -3.465 -2.818 1.00 95.94 115 TYR A C 1
ATOM 967 O O . TYR A 1 115 ? -9.820 -4.378 -2.718 1.00 95.94 115 TYR A O 1
ATOM 975 N N . ASP A 1 116 ? -11.246 -3.186 -3.973 1.00 95.75 116 ASP A N 1
ATOM 976 C CA . ASP A 1 116 ? -11.014 -3.967 -5.192 1.00 95.75 116 ASP A CA 1
ATOM 977 C C . ASP A 1 116 ? -9.554 -3.864 -5.655 1.00 95.75 116 ASP A C 1
ATOM 979 O O . ASP A 1 116 ? -8.945 -4.865 -6.049 1.00 95.75 116 ASP A O 1
ATOM 983 N N . ARG A 1 117 ? -8.948 -2.678 -5.530 1.00 96.88 117 ARG A N 1
ATOM 984 C CA . ARG A 1 117 ? -7.531 -2.456 -5.837 1.00 96.88 117 ARG A CA 1
ATOM 985 C C . ARG A 1 117 ? -6.605 -3.188 -4.866 1.00 96.88 117 ARG A C 1
ATOM 987 O O . ARG A 1 117 ? -5.638 -3.794 -5.329 1.00 96.88 117 ARG A O 1
ATOM 994 N N . ILE A 1 118 ? -6.905 -3.214 -3.561 1.00 97.19 118 ILE A N 1
ATOM 995 C CA . ILE A 1 118 ? -6.130 -4.008 -2.586 1.00 97.19 118 ILE A CA 1
ATOM 996 C C . ILE A 1 118 ? -6.200 -5.498 -2.941 1.00 97.19 118 ILE A C 1
ATOM 998 O O . ILE A 1 118 ? -5.168 -6.172 -3.003 1.00 97.19 118 ILE A O 1
ATOM 1002 N N . GLN A 1 119 ? -7.397 -6.014 -3.233 1.00 95.19 119 GLN A N 1
ATOM 1003 C CA . GLN A 1 119 ? -7.587 -7.410 -3.639 1.00 95.19 119 GLN A CA 1
ATOM 1004 C C . GLN A 1 119 ? -6.828 -7.736 -4.930 1.00 95.19 119 GLN A C 1
ATOM 1006 O O . GLN A 1 119 ? -6.213 -8.800 -5.044 1.00 95.19 119 GLN A O 1
ATOM 1011 N N . ASN A 1 120 ? -6.833 -6.821 -5.901 1.00 94.44 120 ASN A N 1
ATOM 1012 C CA . ASN A 1 120 ? -6.079 -6.984 -7.136 1.00 94.44 120 ASN A CA 1
ATOM 1013 C C . ASN A 1 120 ? -4.565 -7.029 -6.878 1.00 94.44 120 ASN A C 1
ATOM 1015 O O . ASN A 1 120 ? -3.898 -7.966 -7.312 1.00 94.44 120 ASN A O 1
ATOM 1019 N N . ILE A 1 121 ? -4.023 -6.088 -6.103 1.00 95.44 121 ILE A N 1
ATOM 1020 C CA . ILE A 1 121 ? -2.593 -6.069 -5.763 1.00 95.44 121 ILE A CA 1
ATOM 1021 C C . ILE A 1 121 ? -2.192 -7.298 -4.951 1.00 95.44 121 ILE A C 1
ATOM 1023 O O . ILE A 1 121 ? -1.114 -7.839 -5.172 1.00 95.44 121 ILE A O 1
ATOM 1027 N N . ALA A 1 122 ? -3.058 -7.815 -4.078 1.00 94.31 122 ALA A N 1
ATOM 1028 C CA . ALA A 1 122 ? -2.793 -9.067 -3.380 1.00 94.31 122 ALA A CA 1
ATOM 1029 C C . ALA A 1 122 ? -2.646 -10.252 -4.352 1.00 94.31 122 ALA A C 1
ATOM 1031 O O . ALA A 1 122 ? -1.741 -11.073 -4.180 1.00 94.31 122 ALA A O 1
ATOM 1032 N N . LYS A 1 123 ? -3.493 -10.333 -5.393 1.00 93.31 123 LYS A N 1
ATOM 1033 C CA . LYS A 1 123 ? -3.383 -11.349 -6.458 1.00 93.31 123 LYS A CA 1
ATOM 1034 C C . LYS A 1 123 ? -2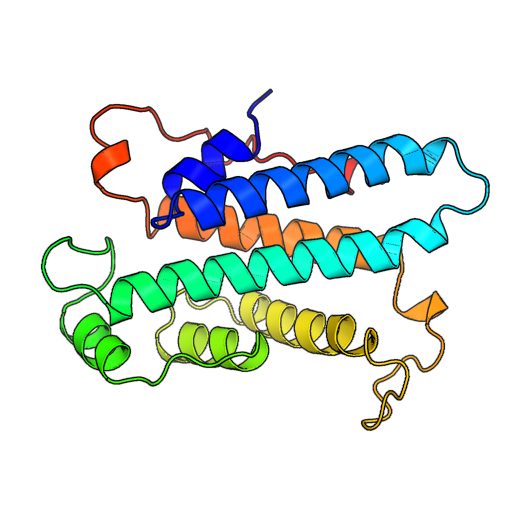.100 -11.179 -7.268 1.00 93.31 123 LYS A C 1
ATOM 1036 O O . LYS A 1 123 ? -1.407 -12.170 -7.488 1.00 93.31 123 LYS A O 1
ATOM 1041 N N . ILE A 1 124 ? -1.773 -9.943 -7.651 1.00 93.62 124 ILE A N 1
ATOM 1042 C CA . ILE A 1 124 ? -0.543 -9.605 -8.375 1.00 93.62 124 ILE A CA 1
ATOM 1043 C C . ILE A 1 124 ? 0.677 -9.988 -7.536 1.00 93.62 124 ILE A C 1
ATOM 1045 O O . ILE A 1 124 ? 1.472 -10.810 -7.964 1.00 93.62 124 ILE A O 1
ATOM 1049 N N . ARG A 1 125 ? 0.800 -9.499 -6.300 1.00 93.69 125 ARG A N 1
ATOM 1050 C CA . ARG A 1 125 ? 1.917 -9.816 -5.398 1.00 93.69 125 ARG A CA 1
ATOM 1051 C C . ARG A 1 125 ? 2.095 -11.318 -5.193 1.00 93.69 125 ARG A C 1
ATOM 1053 O O . ARG A 1 125 ? 3.228 -11.786 -5.173 1.00 93.69 125 ARG A O 1
ATOM 1060 N N . ASN A 1 126 ? 1.012 -12.090 -5.075 1.00 92.62 126 ASN A N 1
ATOM 1061 C CA . ASN A 1 126 ? 1.102 -13.544 -4.904 1.00 92.62 126 ASN A CA 1
ATOM 1062 C C . ASN A 1 126 ? 1.823 -14.250 -6.070 1.00 92.62 126 ASN A C 1
ATOM 1064 O O . ASN A 1 126 ? 2.263 -15.382 -5.895 1.00 92.62 126 ASN A O 1
ATOM 1068 N N . ARG A 1 127 ? 2.015 -13.586 -7.218 1.00 93.56 127 ARG A N 1
ATOM 1069 C CA . ARG A 1 127 ? 2.863 -14.046 -8.333 1.00 93.56 127 ARG A CA 1
ATOM 1070 C C . ARG A 1 127 ? 4.364 -13.999 -8.030 1.00 93.56 127 ARG A C 1
ATOM 1072 O O . ARG A 1 127 ? 5.173 -14.461 -8.828 1.00 93.56 127 ARG A O 1
ATOM 1079 N N . ILE A 1 128 ? 4.756 -13.531 -6.844 1.00 92.38 128 ILE A N 1
ATOM 1080 C CA . ILE A 1 128 ? 6.065 -13.857 -6.270 1.00 92.38 128 ILE A CA 1
ATOM 1081 C C . ILE A 1 128 ? 6.245 -15.378 -6.137 1.00 92.38 128 ILE A C 1
ATOM 1083 O O . ILE A 1 128 ? 7.342 -15.891 -6.348 1.00 92.38 128 ILE A O 1
ATOM 1087 N N . HIS A 1 129 ? 5.155 -16.107 -5.871 1.00 89.62 129 HIS A N 1
ATOM 1088 C CA . HIS A 1 129 ? 5.103 -17.556 -5.997 1.00 89.62 129 HIS A CA 1
ATOM 1089 C C . HIS A 1 129 ? 4.923 -17.911 -7.476 1.00 89.62 129 HIS A C 1
ATOM 1091 O O . HIS A 1 129 ? 3.805 -17.965 -7.998 1.00 89.62 129 HIS A O 1
ATOM 1097 N N . ILE A 1 130 ? 6.055 -18.135 -8.147 1.00 89.69 130 ILE A N 1
ATOM 1098 C CA . ILE A 1 130 ? 6.179 -18.360 -9.599 1.00 89.69 130 ILE 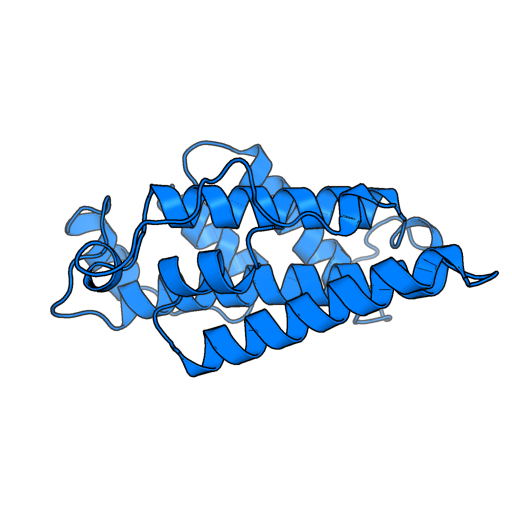A CA 1
ATOM 1099 C C . ILE A 1 130 ? 5.241 -19.468 -10.110 1.00 89.69 130 ILE A C 1
ATOM 1101 O O . ILE A 1 130 ? 4.823 -19.442 -11.262 1.00 89.69 130 ILE A O 1
ATOM 1105 N N . GLN A 1 131 ? 4.846 -20.414 -9.254 1.00 91.75 131 GLN A N 1
ATOM 1106 C CA . GLN A 1 131 ? 3.971 -21.535 -9.601 1.00 91.75 131 GLN A CA 1
ATOM 1107 C C . GLN A 1 131 ? 2.610 -21.113 -10.184 1.00 91.75 131 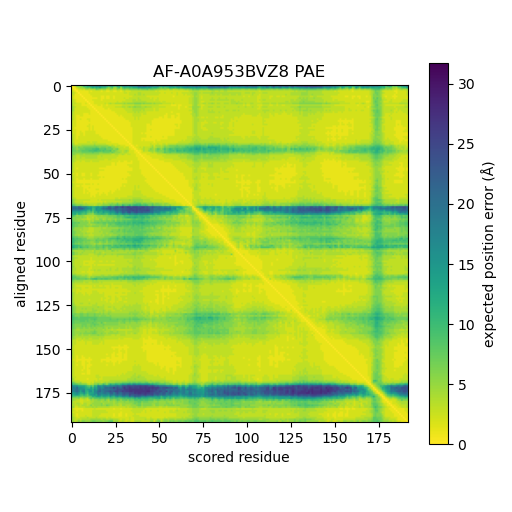GLN A C 1
ATOM 1109 O O . GLN A 1 131 ? 2.005 -21.918 -10.883 1.00 91.75 131 GLN A O 1
ATOM 1114 N N . ASN A 1 132 ? 2.096 -19.912 -9.866 1.00 89.94 132 ASN A N 1
ATOM 1115 C CA . ASN A 1 132 ? 0.801 -19.389 -10.341 1.00 89.94 132 ASN A CA 1
ATOM 1116 C C . ASN A 1 132 ? -0.334 -20.441 -10.353 1.00 89.94 132 ASN A C 1
ATOM 1118 O O . ASN A 1 132 ? -1.074 -20.573 -11.324 1.00 89.94 132 ASN A O 1
ATOM 1122 N N . GLN A 1 133 ? -0.497 -21.196 -9.261 1.00 88.88 133 GLN A N 1
ATOM 1123 C CA . GLN A 1 133 ? -1.396 -22.365 -9.204 1.00 88.88 133 GLN A CA 1
ATOM 1124 C C . GLN A 1 133 ? -2.861 -22.062 -9.564 1.00 88.88 133 GLN A C 1
ATOM 1126 O O . GLN A 1 133 ? -3.613 -22.957 -9.937 1.00 88.88 133 GLN A O 1
ATOM 1131 N N . LYS A 1 134 ? -3.281 -20.798 -9.438 1.00 88.00 134 LYS A N 1
ATOM 1132 C CA . LYS A 1 134 ? -4.639 -20.339 -9.759 1.00 88.00 134 LYS A CA 1
ATOM 1133 C C . LYS A 1 134 ? -4.807 -19.892 -11.216 1.00 88.00 134 LYS A C 1
ATOM 1135 O O . LYS A 1 134 ? -5.879 -19.400 -11.553 1.00 88.00 134 LYS A O 1
ATOM 1140 N N . ASN A 1 135 ? -3.774 -20.019 -12.054 1.00 89.31 135 ASN A N 1
ATOM 1141 C CA . ASN A 1 135 ? -3.754 -19.554 -13.444 1.00 89.31 135 ASN A CA 1
ATOM 1142 C C . ASN A 1 135 ? -4.243 -18.103 -13.590 1.00 89.31 135 ASN A C 1
ATOM 1144 O O . ASN A 1 135 ? -4.987 -17.768 -14.514 1.00 89.31 135 ASN A O 1
ATOM 1148 N N . PHE A 1 136 ? -3.848 -17.240 -12.647 1.00 90.19 136 PHE A N 1
ATOM 1149 C CA . PHE A 1 136 ? -4.227 -15.833 -12.679 1.00 90.19 136 PHE A CA 1
ATOM 1150 C C . PHE A 1 136 ? -3.601 -15.187 -13.915 1.00 90.19 136 PHE A C 1
ATOM 1152 O O . PHE A 1 136 ? -2.398 -15.339 -14.132 1.00 90.19 136 PHE A O 1
ATOM 1159 N N . ARG A 1 137 ? -4.424 -14.531 -14.739 1.00 91.75 137 ARG A N 1
ATOM 1160 C CA . ARG A 1 137 ? -4.003 -13.878 -15.984 1.00 91.75 137 ARG A CA 1
ATOM 1161 C C . ARG A 1 137 ? -3.496 -12.453 -15.709 1.00 91.75 137 ARG A C 1
ATOM 1163 O O . ARG A 1 137 ? -3.996 -11.832 -14.771 1.00 91.75 137 ARG A O 1
ATOM 1170 N N . PRO A 1 138 ? -2.585 -11.918 -16.542 1.00 92.44 138 PRO A N 1
ATOM 1171 C CA . PRO A 1 138 ? -1.875 -12.582 -17.647 1.00 92.44 138 PRO A CA 1
ATOM 1172 C C . PRO A 1 138 ? -0.924 -13.690 -17.164 1.00 92.44 138 PRO A C 1
ATOM 1174 O O . PRO A 1 138 ? -0.527 -13.707 -16.001 1.00 92.44 138 PRO A O 1
ATOM 1177 N N . LEU A 1 139 ? -0.614 -14.669 -18.025 1.00 91.00 139 LEU A N 1
ATOM 1178 C CA . LEU A 1 139 ? 0.318 -15.748 -17.653 1.00 91.00 139 LEU A CA 1
ATOM 1179 C C . LEU A 1 139 ? 1.760 -15.254 -17.680 1.00 91.00 139 LEU A C 1
ATOM 1181 O O . LEU A 1 139 ? 2.510 -15.556 -16.753 1.00 91.00 139 LEU A O 1
ATOM 1185 N N . ASP A 1 140 ? 2.105 -14.453 -18.682 1.00 92.19 140 ASP A N 1
ATOM 1186 C CA . ASP A 1 140 ? 3.445 -13.914 -18.841 1.00 92.19 140 ASP A CA 1
ATOM 1187 C C . ASP A 1 140 ? 3.715 -12.821 -17.805 1.00 92.19 140 ASP A C 1
ATOM 1189 O O . ASP A 1 140 ? 2.955 -11.866 -17.642 1.00 92.19 140 ASP A O 1
ATOM 1193 N N . GLU A 1 141 ? 4.817 -12.971 -17.068 1.00 90.56 141 GLU A N 1
ATOM 1194 C CA . GLU A 1 141 ? 5.199 -12.041 -16.000 1.00 90.56 141 GLU A CA 1
ATOM 1195 C C . GLU A 1 141 ? 5.451 -10.626 -16.551 1.00 90.56 141 GLU A C 1
ATOM 1197 O O . GLU A 1 141 ? 5.119 -9.645 -15.891 1.00 90.56 141 GLU A O 1
ATOM 1202 N N . SER A 1 142 ? 5.977 -10.497 -17.773 1.00 91.50 142 SER A N 1
ATOM 1203 C CA . SER A 1 142 ? 6.241 -9.200 -18.416 1.00 91.50 142 SER A CA 1
ATOM 1204 C C . SER A 1 142 ? 4.981 -8.376 -18.683 1.00 91.50 142 SER A C 1
ATOM 1206 O O . SER A 1 142 ? 5.057 -7.152 -18.733 1.00 91.50 142 SER A O 1
ATOM 1208 N N . GLU A 1 143 ? 3.825 -9.024 -18.834 1.00 94.06 143 GLU A N 1
ATOM 1209 C CA . GLU A 1 143 ? 2.533 -8.345 -18.998 1.00 94.06 143 GLU A CA 1
ATOM 1210 C C . GLU A 1 143 ? 1.918 -7.939 -17.652 1.00 94.06 143 GLU A C 1
ATOM 1212 O O . GLU A 1 143 ? 1.043 -7.077 -17.593 1.00 94.06 143 GLU A O 1
ATOM 1217 N N . LEU A 1 144 ? 2.364 -8.570 -16.563 1.00 93.69 144 LEU A N 1
ATOM 1218 C CA . LEU A 1 144 ? 1.867 -8.317 -15.217 1.00 93.69 144 LEU A CA 1
ATOM 1219 C C . LEU A 1 144 ? 2.623 -7.181 -14.526 1.00 93.69 144 LEU A C 1
ATOM 1221 O O . LEU A 1 144 ? 2.016 -6.337 -13.871 1.00 93.69 144 LEU A O 1
ATOM 1225 N N . TRP A 1 145 ? 3.949 -7.172 -14.630 1.00 95.12 145 TRP A N 1
ATOM 1226 C CA . TRP A 1 145 ? 4.803 -6.217 -13.927 1.00 95.12 145 TRP A CA 1
ATOM 1227 C C . TRP A 1 145 ? 5.154 -5.064 -14.850 1.00 95.12 145 TRP A C 1
ATOM 1229 O O . TRP A 1 145 ? 6.248 -5.004 -15.404 1.00 95.12 145 TRP A O 1
ATOM 1239 N N . THR A 1 146 ? 4.203 -4.155 -15.034 1.00 96.31 146 THR A N 1
ATOM 1240 C CA . THR A 1 146 ? 4.352 -3.023 -15.949 1.00 96.31 146 THR A CA 1
ATOM 1241 C C . THR A 1 146 ? 4.547 -1.712 -15.199 1.00 96.31 146 THR A C 1
ATOM 1243 O O . THR A 1 146 ? 4.222 -1.580 -14.016 1.00 96.31 146 THR A O 1
ATOM 1246 N N . LYS A 1 147 ? 5.032 -0.703 -15.924 1.00 97.00 147 LYS A N 1
ATOM 1247 C CA . LYS A 1 147 ? 5.106 0.682 -15.454 1.00 97.00 147 LYS A CA 1
ATOM 1248 C C . LYS A 1 147 ? 3.758 1.186 -14.930 1.00 97.00 147 LYS A C 1
ATOM 1250 O O . LYS A 1 147 ? 3.702 1.802 -13.869 1.00 97.00 147 LYS A O 1
ATOM 1255 N N . ASP A 1 148 ? 2.675 0.897 -15.645 1.00 96.75 148 ASP A N 1
ATOM 1256 C CA . ASP A 1 148 ? 1.335 1.335 -15.250 1.00 96.75 148 ASP A CA 1
ATOM 1257 C C . ASP A 1 148 ? 0.888 0.659 -13.954 1.00 96.75 148 ASP A C 1
ATOM 1259 O O . ASP A 1 148 ? 0.310 1.311 -13.088 1.00 96.75 148 ASP A O 1
ATOM 1263 N N . GLN A 1 149 ? 1.236 -0.615 -13.755 1.00 96.75 149 GLN A N 1
ATOM 1264 C CA . GLN A 1 149 ? 0.957 -1.300 -12.493 1.00 96.75 149 GLN A 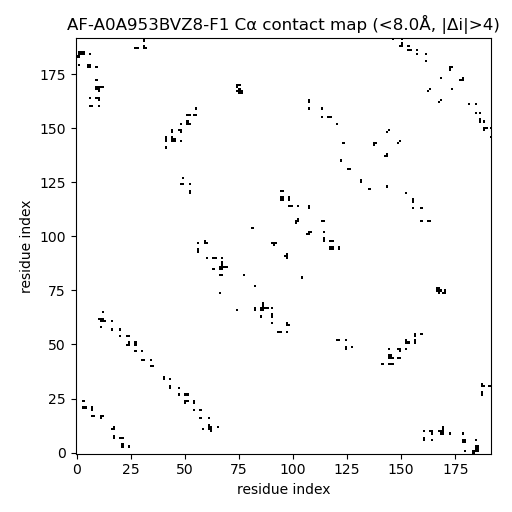CA 1
ATOM 1265 C C . GLN A 1 149 ? 1.744 -0.711 -11.319 1.00 96.75 149 GLN A C 1
ATOM 1267 O O . GLN A 1 149 ? 1.213 -0.647 -10.211 1.00 96.75 149 GLN A O 1
ATOM 1272 N N . VAL A 1 150 ? 2.967 -0.212 -11.539 1.00 97.88 150 VAL A N 1
ATOM 1273 C CA . VAL A 1 150 ? 3.699 0.537 -10.504 1.00 97.88 150 VAL A CA 1
ATOM 1274 C C . VAL A 1 150 ? 2.937 1.800 -10.108 1.00 97.88 150 VAL A C 1
ATOM 1276 O O . VAL A 1 150 ? 2.748 2.032 -8.915 1.00 97.88 150 VAL A O 1
ATOM 1279 N N . LYS A 1 151 ? 2.455 2.583 -11.083 1.00 98.06 151 LYS A N 1
ATOM 1280 C CA . LYS A 1 151 ? 1.673 3.803 -10.819 1.00 98.06 151 LYS A CA 1
ATOM 1281 C C . LYS A 1 151 ? 0.380 3.492 -10.072 1.00 98.06 151 LYS A C 1
ATOM 1283 O O . LYS A 1 151 ? 0.142 4.057 -9.013 1.00 98.06 151 LYS A O 1
ATOM 1288 N N . LEU A 1 152 ? -0.394 2.515 -10.546 1.00 97.50 152 LEU A N 1
ATOM 1289 C CA . LEU A 1 152 ? -1.641 2.096 -9.898 1.00 97.50 152 LEU A CA 1
ATOM 1290 C C . LEU A 1 152 ? -1.422 1.600 -8.460 1.00 97.50 152 LEU A C 1
ATOM 1292 O O . LEU A 1 152 ? -2.261 1.850 -7.588 1.00 97.50 152 LEU A O 1
ATOM 1296 N N . CYS A 1 153 ? -0.317 0.896 -8.203 1.00 97.88 153 CYS A N 1
ATOM 1297 C CA . CYS A 1 153 ? 0.042 0.421 -6.868 1.00 97.88 153 CYS A CA 1
ATOM 1298 C C . CYS A 1 153 ? 0.472 1.580 -5.955 1.00 97.88 153 CYS A C 1
ATOM 1300 O O . CYS A 1 153 ? -0.000 1.678 -4.822 1.00 97.88 153 CYS A O 1
ATOM 1302 N N . GLY A 1 154 ? 1.305 2.490 -6.465 1.00 98.25 154 GLY A N 1
ATOM 1303 C CA . GLY A 1 154 ? 1.728 3.697 -5.759 1.00 98.25 154 GLY A CA 1
ATOM 1304 C C . GLY A 1 154 ? 0.559 4.614 -5.403 1.00 98.25 154 GLY A C 1
ATOM 1305 O O . GLY A 1 154 ? 0.395 4.996 -4.247 1.00 98.25 154 GLY A O 1
ATOM 1306 N N . ASP A 1 155 ? -0.332 4.882 -6.354 1.00 97.94 155 ASP A N 1
ATOM 1307 C CA . ASP A 1 155 ? -1.522 5.700 -6.114 1.00 97.94 155 ASP A CA 1
ATOM 1308 C C . ASP A 1 155 ? -2.434 5.076 -5.053 1.00 97.94 155 ASP A C 1
ATOM 1310 O O . ASP A 1 155 ? -3.030 5.789 -4.249 1.00 97.94 155 ASP A O 1
ATOM 1314 N N . LEU A 1 156 ? -2.526 3.741 -5.001 1.00 98.06 156 LEU A N 1
ATOM 1315 C CA . LEU A 1 156 ? -3.273 3.076 -3.935 1.00 98.06 156 LEU A CA 1
ATOM 1316 C C . LEU A 1 156 ? -2.600 3.292 -2.576 1.00 98.06 156 LEU A C 1
ATOM 1318 O O . LEU A 1 156 ? -3.292 3.609 -1.612 1.00 98.06 156 LEU A O 1
ATOM 1322 N N . LEU A 1 157 ? -1.273 3.136 -2.498 1.00 98.25 157 LEU A N 1
ATOM 1323 C CA . LEU A 1 157 ? -0.509 3.403 -1.279 1.00 98.25 157 LEU A CA 1
ATOM 1324 C C . LEU A 1 157 ? -0.772 4.825 -0.775 1.00 98.25 157 LEU A C 1
ATOM 1326 O O . LEU A 1 157 ? -1.136 4.987 0.387 1.00 98.25 157 LEU A O 1
ATOM 1330 N N . LYS A 1 158 ? -0.653 5.830 -1.652 1.00 97.38 158 LYS A N 1
ATOM 1331 C CA . LYS A 1 158 ? -0.965 7.229 -1.331 1.00 97.38 158 LYS A CA 1
ATOM 1332 C C . LYS A 1 158 ? -2.393 7.381 -0.817 1.00 97.38 158 LYS A C 1
ATOM 1334 O O . LYS A 1 158 ? -2.590 7.965 0.244 1.00 97.38 158 LYS A O 1
ATOM 1339 N N . ASN A 1 159 ? -3.378 6.841 -1.533 1.00 96.31 159 ASN A N 1
ATOM 1340 C CA . ASN A 1 159 ? -4.787 6.973 -1.159 1.00 96.31 159 ASN A CA 1
ATOM 1341 C C . ASN A 1 159 ? -5.071 6.382 0.226 1.00 96.31 159 ASN A C 1
ATOM 1343 O O . ASN A 1 159 ? -5.771 7.002 1.024 1.00 96.31 159 ASN A O 1
ATOM 1347 N N . ILE A 1 160 ? -4.502 5.212 0.532 1.00 96.56 160 ILE A N 1
ATOM 1348 C CA . ILE A 1 160 ? -4.649 4.591 1.852 1.00 96.56 160 ILE A CA 1
ATOM 1349 C C . ILE A 1 160 ? -3.927 5.432 2.909 1.00 96.56 160 ILE A C 1
ATOM 1351 O O . ILE A 1 160 ? -4.525 5.733 3.934 1.00 96.56 160 ILE A O 1
ATOM 1355 N N . PHE A 1 161 ? -2.683 5.862 2.675 1.00 95.50 161 PHE A N 1
ATOM 1356 C CA . PHE A 1 161 ? -1.940 6.684 3.639 1.00 95.50 161 PHE A CA 1
ATOM 1357 C C . PHE A 1 161 ? -2.654 7.996 3.966 1.00 95.50 161 PHE A C 1
ATOM 1359 O O . PHE A 1 161 ? -2.795 8.322 5.142 1.00 95.50 161 PHE A O 1
ATOM 1366 N N . ILE A 1 162 ? -3.121 8.728 2.950 1.00 94.31 162 ILE A N 1
ATOM 1367 C CA . ILE A 1 162 ? -3.853 9.988 3.128 1.00 94.31 162 ILE A CA 1
ATOM 1368 C C . ILE A 1 162 ? -5.108 9.746 3.965 1.00 94.31 162 ILE A C 1
ATOM 1370 O O . ILE A 1 162 ? -5.288 10.402 4.989 1.00 94.31 162 ILE A O 1
ATOM 1374 N N . LEU A 1 163 ? -5.913 8.744 3.598 1.00 94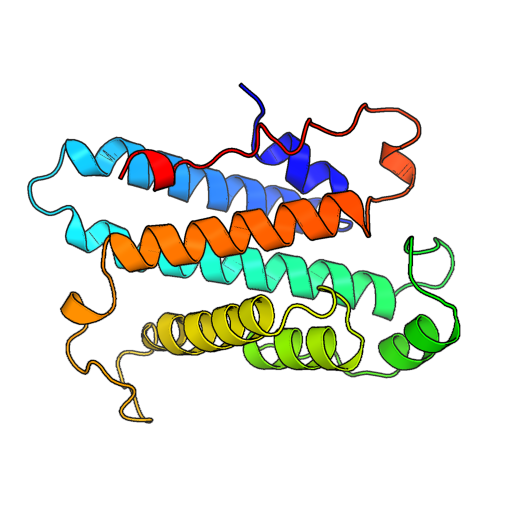.50 163 LEU A N 1
ATOM 1375 C CA . LEU A 1 163 ? -7.124 8.393 4.336 1.00 94.50 163 LEU A CA 1
ATOM 1376 C C . LEU A 1 163 ? -6.818 8.043 5.796 1.00 94.50 163 LEU A C 1
ATOM 1378 O O . LEU A 1 163 ? -7.517 8.493 6.702 1.00 94.50 163 LEU A O 1
ATOM 1382 N N . MET A 1 164 ? -5.771 7.252 6.038 1.00 93.38 164 MET A N 1
ATOM 1383 C CA . MET A 1 164 ? -5.364 6.868 7.389 1.00 93.38 164 MET A CA 1
ATOM 1384 C C . MET A 1 164 ? -4.874 8.076 8.198 1.00 93.38 164 MET A C 1
ATOM 1386 O O . MET A 1 164 ? -5.228 8.191 9.368 1.00 93.38 164 MET A O 1
ATOM 1390 N N . CYS A 1 165 ? -4.125 9.000 7.587 1.00 92.19 165 CYS A N 1
ATOM 1391 C CA . CYS A 1 165 ? -3.678 10.233 8.244 1.00 92.19 165 CYS A CA 1
ATOM 1392 C C . CYS A 1 165 ? -4.862 11.131 8.627 1.00 92.19 165 CYS A C 1
ATOM 1394 O O . CYS A 1 165 ? -4.847 11.747 9.690 1.00 92.19 165 CYS A O 1
ATOM 1396 N N . GLU A 1 166 ? -5.884 11.206 7.772 1.00 90.69 166 GLU A N 1
ATOM 1397 C CA . GLU A 1 166 ? -7.087 12.007 8.011 1.00 90.69 166 GLU A CA 1
ATOM 1398 C C . GLU A 1 166 ? -7.995 11.396 9.078 1.00 90.69 166 GLU A C 1
ATOM 1400 O O . GLU A 1 166 ? -8.476 12.095 9.971 1.00 90.69 166 GLU A O 1
ATOM 1405 N N . ARG A 1 167 ? -8.261 10.088 8.984 1.00 91.12 167 ARG A N 1
ATOM 1406 C CA . ARG A 1 167 ? -9.270 9.420 9.816 1.00 91.12 167 ARG A CA 1
ATOM 1407 C C . ARG A 1 167 ? -8.706 8.854 11.108 1.00 91.12 167 ARG A C 1
ATOM 1409 O O . ARG A 1 167 ? -9.418 8.843 12.107 1.00 91.12 167 ARG A O 1
ATOM 1416 N N . TYR A 1 168 ? -7.465 8.389 11.108 1.00 91.12 168 TYR A N 1
ATOM 1417 C CA . TYR A 1 168 ? -6.891 7.645 12.226 1.00 91.12 168 TYR A CA 1
ATOM 1418 C C . TYR A 1 168 ? -5.504 8.173 12.617 1.00 91.12 168 TYR A C 1
ATOM 1420 O O . TYR A 1 168 ? -4.571 7.381 12.743 1.00 91.12 168 TYR A O 1
ATOM 1428 N N . PRO A 1 169 ? -5.322 9.491 12.825 1.00 89.50 169 PRO A N 1
ATOM 1429 C CA . PRO A 1 169 ? -4.044 9.992 13.303 1.00 89.50 169 PRO A CA 1
ATOM 1430 C C . PRO A 1 169 ? -3.779 9.492 14.725 1.00 89.50 169 PRO A C 1
ATOM 1432 O O . PRO A 1 169 ? -4.679 9.420 15.569 1.00 89.50 169 PRO A O 1
ATOM 1435 N N . ARG A 1 170 ? -2.521 9.192 15.033 1.00 85.38 170 ARG A N 1
ATOM 1436 C CA . ARG A 1 170 ? -2.114 8.849 16.390 1.00 85.38 170 ARG A CA 1
ATOM 1437 C C . ARG A 1 170 ? -2.299 10.060 17.324 1.00 85.38 170 ARG A C 1
ATOM 1439 O O . ARG A 1 170 ? -1.755 11.130 17.036 1.00 85.38 170 ARG A O 1
ATOM 1446 N N . PRO A 1 171 ? -2.987 9.914 18.475 1.00 75.19 171 PRO A N 1
ATOM 1447 C CA . PRO A 1 171 ? -3.309 11.041 19.356 1.00 75.19 171 PRO A CA 1
ATOM 1448 C C . PRO A 1 171 ? -2.090 11.853 19.821 1.00 75.19 171 PRO A C 1
ATOM 1450 O O . PRO A 1 171 ? -2.139 13.081 19.814 1.00 75.19 171 PRO A O 1
ATOM 1453 N N . GLU A 1 172 ? -0.970 11.198 20.147 1.00 62.84 172 GLU A N 1
ATOM 1454 C CA . GLU A 1 172 ? 0.248 11.859 20.654 1.00 62.84 172 GLU A CA 1
ATOM 1455 C C . GLU A 1 172 ? 0.923 12.813 19.653 1.00 62.84 172 GLU A C 1
ATOM 1457 O O . GLU A 1 172 ? 1.742 13.638 20.049 1.00 62.84 172 GLU A O 1
ATOM 1462 N N . GLN A 1 173 ? 0.614 12.728 18.357 1.00 54.06 173 GLN A N 1
ATOM 1463 C CA . GLN A 1 173 ? 1.186 13.647 17.365 1.00 54.06 173 GLN A CA 1
ATOM 1464 C C . GLN A 1 173 ? 0.379 14.917 17.175 1.00 54.06 173 GLN A C 1
ATOM 1466 O O . GLN A 1 173 ? 0.963 15.944 16.842 1.00 54.06 173 GLN A O 1
ATOM 1471 N N . THR A 1 174 ? -0.916 14.890 17.485 1.00 49.22 174 THR A N 1
ATOM 1472 C CA . THR A 1 174 ? -1.759 16.091 17.417 1.00 49.22 174 THR A CA 1
ATOM 1473 C C . THR A 1 174 ? -1.403 17.155 18.458 1.00 49.22 174 THR A C 1
ATOM 1475 O O . THR A 1 174 ? -1.851 18.292 18.334 1.00 49.22 174 THR A O 1
ATOM 1478 N N . THR A 1 175 ? -0.584 16.827 19.464 1.00 46.38 175 THR A N 1
ATOM 1479 C CA . THR A 1 175 ? -0.220 17.752 20.547 1.00 46.38 175 THR A CA 1
ATOM 1480 C C . THR A 1 175 ? 1.122 18.460 20.345 1.00 46.38 175 THR A C 1
ATOM 1482 O O . THR A 1 175 ? 1.287 19.543 20.896 1.00 46.38 175 THR A O 1
ATOM 1485 N N . ASN A 1 176 ? 2.052 17.915 19.543 1.00 47.56 176 ASN A N 1
ATOM 1486 C CA . ASN A 1 176 ? 3.419 18.455 19.413 1.00 47.56 176 ASN A CA 1
ATOM 1487 C C . ASN A 1 176 ? 3.944 18.619 17.971 1.00 47.56 176 ASN A C 1
ATOM 1489 O O . ASN A 1 176 ? 5.002 19.223 17.791 1.00 47.56 176 ASN A O 1
ATOM 1493 N N . HIS A 1 177 ? 3.243 18.127 16.940 1.00 55.62 177 HIS A N 1
ATOM 1494 C CA . HIS A 1 177 ? 3.673 18.263 15.544 1.00 55.62 177 HIS A CA 1
ATOM 1495 C C . HIS A 1 177 ? 2.503 18.594 14.614 1.00 55.62 177 HIS A C 1
ATOM 1497 O O . HIS A 1 177 ? 1.440 17.984 14.677 1.00 55.62 177 HIS A O 1
ATOM 1503 N N . SER A 1 178 ? 2.707 19.554 13.713 1.00 66.75 178 SER A N 1
ATOM 1504 C CA . SER A 1 178 ? 1.777 19.813 12.615 1.00 66.75 178 SER A CA 1
ATOM 1505 C C . SER A 1 178 ? 1.756 18.599 11.686 1.00 66.75 178 SER A C 1
ATOM 1507 O O . SER A 1 178 ? 2.813 18.188 11.205 1.00 66.75 178 SER A O 1
ATOM 1509 N N . ASN A 1 179 ? 0.575 18.045 11.400 1.00 78.06 179 ASN A N 1
ATOM 1510 C CA . ASN A 1 179 ? 0.447 17.002 10.382 1.00 78.06 179 ASN A CA 1
ATOM 1511 C C . ASN A 1 179 ? 0.966 17.523 9.026 1.00 78.06 179 ASN A C 1
ATOM 1513 O O . ASN A 1 179 ? 0.731 18.692 8.693 1.00 78.06 179 ASN A O 1
ATOM 1517 N N . PRO A 1 180 ? 1.658 16.688 8.231 1.00 84.88 180 PRO A N 1
ATOM 1518 C CA . PRO A 1 180 ? 2.106 17.089 6.907 1.00 84.88 180 PRO A CA 1
ATOM 1519 C C . PRO A 1 180 ? 0.903 17.421 6.006 1.00 84.88 180 PRO A C 1
ATOM 1521 O O . PRO A 1 180 ? -0.136 16.760 6.088 1.00 84.88 180 PRO A O 1
ATOM 1524 N N . PRO A 1 181 ? 1.020 18.425 5.119 1.00 88.31 181 PRO A N 1
ATOM 1525 C CA . PRO A 1 181 ? -0.037 18.740 4.167 1.00 88.31 181 PRO A CA 1
ATOM 1526 C C . PRO A 1 181 ? -0.209 17.583 3.182 1.00 88.31 181 PRO A C 1
ATOM 1528 O O . PRO A 1 181 ? 0.700 17.280 2.416 1.00 88.31 181 PRO A O 1
ATOM 1531 N N . LEU A 1 182 ? -1.395 16.977 3.167 1.00 87.81 182 LEU A N 1
ATOM 1532 C CA . LEU A 1 182 ? -1.709 15.763 2.401 1.00 87.81 182 LEU A CA 1
ATOM 1533 C C . LEU A 1 182 ? -1.506 15.915 0.885 1.00 87.81 182 LEU A C 1
ATOM 1535 O O . LEU A 1 182 ? -1.230 14.937 0.194 1.00 87.81 182 LEU A O 1
ATOM 1539 N N . SER A 1 183 ? -1.574 17.148 0.371 1.00 89.06 183 SER A N 1
ATOM 1540 C CA . SER A 1 183 ? -1.265 17.485 -1.025 1.00 89.06 183 SER A CA 1
ATOM 1541 C C . SER A 1 183 ? 0.194 17.237 -1.413 1.00 89.06 183 SER A C 1
ATOM 1543 O O . SER A 1 183 ? 0.503 17.184 -2.598 1.00 89.06 183 SER A O 1
ATOM 1545 N N . ASN A 1 184 ? 1.092 17.115 -0.434 1.00 93.00 184 ASN A N 1
ATOM 1546 C CA . ASN A 1 184 ? 2.532 16.992 -0.642 1.00 93.00 184 ASN A CA 1
ATOM 1547 C C . ASN A 1 184 ? 3.020 15.564 -0.378 1.00 93.00 184 ASN A C 1
ATOM 1549 O O . ASN A 1 184 ? 4.168 15.377 0.040 1.00 93.00 184 ASN A O 1
ATOM 1553 N N . PHE A 1 185 ? 2.146 14.562 -0.494 1.00 95.19 185 PHE A N 1
ATOM 1554 C CA . PHE A 1 185 ? 2.547 13.174 -0.305 1.00 95.19 185 PHE A CA 1
ATOM 1555 C C . PHE A 1 185 ? 3.637 12.811 -1.332 1.00 95.19 185 PHE A C 1
ATOM 1557 O O . PHE A 1 185 ? 3.508 13.179 -2.499 1.00 95.19 185 PHE A O 1
ATOM 1564 N N . PRO A 1 186 ? 4.734 12.142 -0.937 1.00 95.56 186 PRO A N 1
ATOM 1565 C CA . PRO A 1 186 ? 5.793 11.788 -1.872 1.00 95.56 186 PRO A CA 1
ATOM 1566 C C . PRO A 1 186 ? 5.324 10.692 -2.832 1.00 95.56 186 PRO A C 1
ATOM 1568 O O . PRO A 1 186 ? 4.947 9.596 -2.425 1.00 95.56 186 PRO A O 1
ATOM 1571 N N . GLU A 1 187 ? 5.392 10.987 -4.126 1.00 96.38 187 GLU A N 1
ATOM 1572 C CA . GLU A 1 187 ? 4.915 10.115 -5.202 1.00 96.38 187 GLU A CA 1
ATOM 1573 C C . GLU A 1 187 ? 6.066 9.809 -6.168 1.00 96.38 187 GLU A C 1
ATOM 1575 O O . GLU A 1 187 ? 6.077 10.314 -7.291 1.00 96.38 187 GLU A O 1
ATOM 1580 N N . PRO A 1 188 ? 7.077 9.010 -5.774 1.00 96.12 188 PRO A N 1
ATOM 1581 C CA . PRO A 1 188 ? 8.217 8.741 -6.648 1.00 96.12 188 PRO A CA 1
ATOM 1582 C C . PRO A 1 188 ? 7.777 8.131 -7.990 1.00 96.12 188 PRO A C 1
ATOM 1584 O O . PRO A 1 188 ? 8.337 8.462 -9.029 1.00 96.12 188 PRO A O 1
ATOM 1587 N N . TRP A 1 189 ? 6.710 7.326 -8.010 1.00 96.38 189 TRP A N 1
ATOM 1588 C CA . TRP A 1 189 ? 6.130 6.757 -9.237 1.00 96.38 189 TRP A CA 1
ATOM 1589 C C . TRP A 1 189 ? 5.548 7.792 -10.212 1.00 96.38 189 TRP A C 1
ATOM 1591 O O . TRP A 1 189 ? 5.344 7.457 -11.379 1.00 96.38 189 TRP A O 1
ATOM 1601 N N . ALA A 1 190 ? 5.323 9.041 -9.792 1.00 94.44 190 ALA A N 1
ATOM 1602 C CA . ALA A 1 190 ? 4.944 10.125 -10.699 1.00 94.44 190 ALA A CA 1
ATOM 1603 C C . ALA A 1 190 ? 6.064 10.468 -11.700 1.00 94.44 190 ALA A C 1
ATOM 1605 O O . ALA A 1 190 ? 5.790 11.034 -12.756 1.00 94.44 190 ALA A O 1
ATOM 1606 N N . LEU A 1 191 ? 7.311 10.086 -11.399 1.00 90.88 191 LEU A N 1
ATOM 1607 C CA . LEU A 1 191 ? 8.474 10.266 -12.273 1.00 90.88 191 LEU A CA 1
ATOM 1608 C C . LEU A 1 191 ? 8.578 9.213 -13.386 1.00 90.88 191 LEU A C 1
ATOM 1610 O O . LEU A 1 191 ? 9.485 9.307 -14.217 1.00 90.88 191 LEU A O 1
ATOM 1614 N N . LEU A 1 192 ? 7.717 8.187 -13.374 1.00 89.25 192 LEU A N 1
ATOM 1615 C CA . LEU A 1 192 ? 7.782 7.075 -14.321 1.00 89.25 192 LEU A CA 1
ATOM 1616 C C . LEU A 1 192 ? 7.229 7.430 -15.690 1.00 89.25 192 LEU A C 1
ATOM 1618 O O . LEU A 1 192 ? 6.043 7.817 -15.824 1.00 89.25 192 LEU A O 1
#

Solvent-accessible surface area (backbone atoms only — not comparable to full-atom values): 11229 Å² total; per-residue (Å²): 132,61,56,62,58,57,53,45,60,37,50,47,82,52,67,68,60,35,54,53,44,46,54,52,51,50,50,44,46,54,52,54,73,48,37,85,79,46,98,63,47,63,74,51,26,48,61,43,42,45,49,54,54,49,45,51,38,49,52,52,47,53,50,51,47,49,51,42,74,53,88,78,78,79,65,49,94,60,57,70,68,61,43,57,58,49,41,75,50,84,82,71,94,45,55,51,54,50,45,50,52,35,57,77,69,41,68,77,49,90,51,64,65,61,50,52,50,51,45,48,49,42,58,57,48,54,51,75,49,76,79,46,87,79,68,61,78,62,82,53,62,76,76,56,34,30,72,66,49,33,38,58,49,45,54,49,49,50,53,51,51,51,51,38,47,74,51,40,42,46,72,81,44,77,78,78,49,84,77,68,66,74,91,49,62,69,56,64,57,74,78,109

Mean predicted aligned error: 4.54 Å

pLDDT: mean 90.61, std 9.66, range [46.38, 98.69]

Radius of gyration: 17.12 Å; Cα contacts (8 Å, |Δi|>4): 192; chains: 1; bounding box: 39×42×48 Å

Sequence (192 aa):
MTAFEDYSKVIFWDYKRRDNVDYNF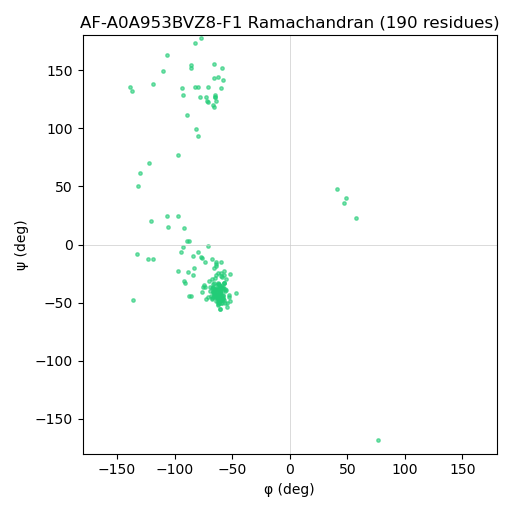KIIEVMIANIHGTSEPQYYYKPIILIISSIIECLLYDFLKKIHEHRYEKVPNLDKDDIEALQNIDLPNKLTNFSDICKKYSLLGNNQEIYDRIQNIAKIRNRIHIQNQKNFRPLDESELWTKDQVKLCGDLLKNIFILMCERYPRPEQTTNHSNPPLSNFPEPWALL

Foldseek 3Di:
DDQLLLLLQFQAPDPVLSVVLSVLVVVLLVLLVCLVVDPCSLVSLLSLLLSLLVSLVSSLLRNLVCLLPDDDDDFFPDDPVLSVVSVPDDRDDAQLVSLVNCCVSCVLHPPPVLSVLSVVSSLLSVCVVVPSVVCPPPNDNSVSRDLVSSQSSLVSSLSSSLSSSVGGTDPVCVVPHDRPDSVPNDRSSVSD